Protein AF-A0AAD5UR41-F1 (afdb_monomer)

Radius of gyration: 32.16 Å; Cα contacts (8 Å, |Δi|>4): 129; chains: 1; bounding box: 71×45×82 Å

pLDDT: mean 74.82, std 18.59, range [39.38, 97.88]

Structure (mmCIF, N/CA/C/O backbone):
data_AF-A0AAD5UR41-F1
#
_entry.id   AF-A0AAD5UR41-F1
#
loop_
_atom_site.group_PDB
_atom_site.id
_atom_site.type_symbol
_atom_site.label_atom_id
_atom_site.label_alt_id
_atom_site.label_comp_id
_atom_site.label_asym_id
_atom_site.label_entity_id
_atom_site.label_seq_id
_atom_site.pdbx_PDB_ins_code
_atom_site.Cartn_x
_atom_site.Cartn_y
_atom_site.Cartn_z
_atom_site.occupancy
_atom_site.B_iso_or_equiv
_atom_site.auth_seq_id
_atom_site.auth_comp_id
_atom_site.auth_asym_id
_atom_site.auth_atom_id
_atom_site.pdbx_PDB_model_num
ATOM 1 N N . MET A 1 1 ? -14.372 -25.635 21.623 1.00 39.38 1 MET A N 1
ATOM 2 C CA . MET A 1 1 ? -15.029 -24.679 20.713 1.00 39.38 1 MET A CA 1
ATOM 3 C C . MET A 1 1 ? -13.943 -23.821 20.102 1.00 39.38 1 MET A C 1
ATOM 5 O O . MET A 1 1 ? -13.170 -23.218 20.831 1.00 39.38 1 MET A O 1
ATOM 9 N N . GLU A 1 2 ? -13.842 -23.972 18.788 1.00 39.91 2 GLU A N 1
ATOM 10 C CA . GLU A 1 2 ? -12.903 -23.460 17.782 1.00 39.91 2 GLU A CA 1
ATOM 11 C C . GLU A 1 2 ? -11.993 -22.280 18.162 1.00 39.91 2 GLU A C 1
ATOM 13 O O . GLU A 1 2 ? -12.409 -21.128 18.239 1.00 39.91 2 GLU A O 1
ATOM 18 N N . ALA A 1 3 ? -10.699 -22.586 18.291 1.00 42.59 3 ALA A N 1
ATOM 19 C CA . ALA A 1 3 ? -9.616 -21.631 18.098 1.00 42.59 3 ALA A CA 1
ATOM 20 C C . ALA A 1 3 ? -9.237 -21.642 16.607 1.00 42.59 3 ALA A C 1
ATOM 22 O O . ALA A 1 3 ? -8.328 -22.356 16.195 1.00 42.59 3 ALA A O 1
ATOM 23 N N . SER A 1 4 ? -9.984 -20.897 15.793 1.00 51.47 4 SER A N 1
ATOM 24 C CA . SER A 1 4 ? -9.695 -20.670 14.373 1.00 51.47 4 SER A CA 1
ATOM 25 C C . SER A 1 4 ? -9.919 -19.190 14.066 1.00 51.47 4 SER A C 1
ATOM 27 O O . SER A 1 4 ? -11.013 -18.692 14.327 1.00 51.47 4 SER A O 1
ATOM 29 N N . SER A 1 5 ? -8.870 -18.478 13.630 1.00 49.66 5 SER A N 1
ATOM 30 C CA . SER A 1 5 ? -8.924 -17.245 12.793 1.00 49.66 5 SER A CA 1
ATOM 31 C C . SER A 1 5 ? -7.669 -16.355 12.872 1.00 49.66 5 SER A C 1
ATOM 33 O O . SER A 1 5 ? -7.647 -15.278 12.286 1.00 49.66 5 SER A O 1
ATOM 35 N N . VAL A 1 6 ? -6.597 -16.744 13.577 1.00 48.31 6 VAL A N 1
ATOM 36 C CA . VAL A 1 6 ? -5.375 -15.903 13.634 1.00 48.31 6 VAL A CA 1
ATOM 37 C C . VAL A 1 6 ? -4.447 -16.115 12.423 1.00 48.31 6 VAL A C 1
ATOM 39 O O . VAL A 1 6 ? -3.607 -15.261 12.168 1.00 48.31 6 VAL A O 1
ATOM 42 N N . ASN A 1 7 ? -4.638 -17.177 11.630 1.00 50.00 7 ASN A N 1
ATOM 43 C CA . ASN A 1 7 ? -3.784 -17.478 10.471 1.00 50.00 7 ASN A CA 1
ATOM 44 C C . ASN A 1 7 ? -4.236 -16.830 9.148 1.00 50.00 7 ASN A C 1
ATOM 46 O O . ASN A 1 7 ? -3.450 -16.815 8.208 1.00 50.00 7 ASN A O 1
ATOM 50 N N . ASP A 1 8 ? -5.444 -16.265 9.067 1.00 51.47 8 ASP A N 1
ATOM 51 C CA . ASP A 1 8 ? -6.008 -15.809 7.781 1.00 51.47 8 ASP A CA 1
ATOM 52 C C . ASP A 1 8 ? -5.464 -14.444 7.316 1.00 51.47 8 ASP A C 1
ATOM 54 O O . ASP A 1 8 ? -5.625 -14.062 6.166 1.00 51.47 8 ASP A O 1
ATOM 58 N N . VAL A 1 9 ? -4.803 -13.675 8.190 1.00 49.03 9 VAL A N 1
ATOM 59 C CA . VAL A 1 9 ? -4.249 -12.356 7.809 1.00 49.03 9 VAL A CA 1
ATOM 60 C C . VAL A 1 9 ? -2.848 -12.480 7.201 1.00 49.03 9 VAL A C 1
ATOM 62 O O . VAL A 1 9 ? -2.456 -11.646 6.388 1.00 49.03 9 VAL A O 1
ATOM 65 N N . ASP A 1 10 ? -2.099 -13.525 7.567 1.00 48.44 10 ASP A N 1
ATOM 66 C CA . ASP A 1 10 ? -0.799 -13.814 6.952 1.00 48.44 10 ASP A CA 1
ATOM 67 C C . ASP A 1 10 ? -0.956 -14.499 5.582 1.00 48.44 10 ASP A C 1
ATOM 69 O O . ASP A 1 10 ? -0.055 -14.378 4.752 1.00 48.44 10 ASP A O 1
ATOM 73 N N . SER A 1 11 ? -2.096 -15.157 5.305 1.00 56.84 11 SER A N 1
ATOM 74 C CA . SER A 1 11 ? -2.364 -15.734 3.980 1.00 56.84 11 SER A CA 1
ATOM 75 C C . SER A 1 11 ? -2.610 -14.665 2.922 1.00 56.84 11 SER A C 1
ATOM 77 O O . SER A 1 11 ? -2.021 -14.770 1.861 1.00 56.84 11 SER A O 1
ATOM 79 N N . ASP A 1 12 ? -3.357 -13.593 3.213 1.00 55.69 12 ASP A N 1
ATOM 80 C CA . ASP A 1 12 ? -3.660 -12.554 2.210 1.00 55.69 12 ASP A CA 1
ATOM 81 C C . ASP A 1 12 ? -2.405 -11.794 1.743 1.00 55.69 12 ASP A C 1
ATOM 83 O O . ASP A 1 12 ? -2.224 -11.532 0.555 1.00 55.69 12 ASP A O 1
ATOM 87 N N . VAL A 1 13 ? -1.488 -11.473 2.665 1.00 52.41 13 VAL A N 1
ATOM 88 C CA . VAL A 1 13 ? -0.199 -10.853 2.299 1.00 52.41 13 VAL A CA 1
ATOM 89 C C . VAL A 1 13 ? 0.698 -11.867 1.587 1.00 52.41 13 VAL A C 1
ATOM 91 O O . VAL A 1 13 ? 1.423 -11.508 0.660 1.00 52.41 13 VAL A O 1
ATOM 94 N N . GLY A 1 14 ? 0.641 -13.137 1.999 1.00 61.38 14 GLY A N 1
ATOM 95 C CA . GLY A 1 14 ? 1.313 -14.237 1.315 1.00 61.38 14 GLY A CA 1
ATOM 96 C C . GLY A 1 14 ? 0.824 -14.415 -0.121 1.00 61.38 14 GLY A C 1
ATOM 97 O O . GLY A 1 14 ? 1.650 -14.589 -1.010 1.00 61.38 14 GLY A O 1
ATOM 98 N N . ASP A 1 15 ? -0.479 -14.289 -0.355 1.00 67.38 15 ASP A N 1
ATOM 99 C CA . ASP A 1 15 ? -1.132 -14.461 -1.649 1.00 67.38 15 ASP A CA 1
ATOM 100 C C . ASP A 1 15 ? -0.873 -13.266 -2.574 1.00 67.38 15 ASP A C 1
ATOM 102 O O . ASP A 1 15 ? -0.590 -13.464 -3.754 1.00 67.38 15 ASP A O 1
ATOM 106 N N . GLU A 1 16 ? -0.855 -12.030 -2.059 1.00 58.75 16 GLU A N 1
ATOM 107 C CA . GLU A 1 16 ? -0.446 -10.853 -2.842 1.00 58.75 16 GLU A CA 1
ATOM 108 C C . GLU A 1 16 ? 1.041 -10.904 -3.225 1.00 58.75 16 GLU A C 1
ATOM 110 O O . GLU A 1 16 ? 1.401 -10.617 -4.370 1.00 58.75 16 GLU A O 1
ATOM 115 N N . VAL A 1 17 ? 1.920 -11.313 -2.301 1.00 52.28 17 VAL A N 1
ATOM 116 C CA . VAL A 1 17 ? 3.358 -11.473 -2.580 1.00 52.28 17 VAL A CA 1
ATOM 117 C C . VAL A 1 17 ? 3.608 -12.655 -3.518 1.00 52.28 17 VAL A C 1
ATOM 119 O O . VAL A 1 17 ? 4.424 -12.541 -4.430 1.00 52.28 17 VAL A O 1
ATOM 122 N N . ALA A 1 18 ? 2.902 -13.772 -3.348 1.00 57.06 18 ALA A N 1
ATOM 123 C CA . ALA A 1 18 ? 2.995 -14.929 -4.233 1.00 57.06 18 ALA A CA 1
ATOM 124 C C . ALA A 1 18 ? 2.450 -14.614 -5.630 1.00 57.06 18 ALA A C 1
ATOM 126 O O . ALA A 1 18 ? 3.071 -15.003 -6.614 1.00 57.06 18 ALA A O 1
ATOM 127 N N . SER A 1 19 ? 1.354 -13.858 -5.729 1.00 64.31 19 SER A N 1
ATOM 128 C CA . SER A 1 19 ? 0.816 -13.350 -6.993 1.00 64.31 19 SER A CA 1
ATOM 129 C C . SER A 1 19 ? 1.816 -12.423 -7.687 1.00 64.31 19 SER A C 1
ATOM 131 O O . SER A 1 19 ? 2.104 -12.601 -8.867 1.00 64.31 19 SER A O 1
ATOM 133 N N . PHE A 1 20 ? 2.453 -11.511 -6.945 1.00 55.38 20 PHE A N 1
ATOM 134 C CA . PHE A 1 20 ? 3.517 -10.657 -7.476 1.00 55.38 20 PHE A CA 1
ATOM 135 C C . PHE A 1 20 ? 4.729 -11.461 -7.971 1.00 55.38 20 PHE A C 1
ATOM 137 O O . PHE A 1 20 ? 5.234 -11.204 -9.063 1.00 55.38 20 PHE A O 1
ATOM 144 N N . LEU A 1 21 ? 5.192 -12.447 -7.197 1.00 50.56 21 LEU A N 1
ATOM 145 C CA . LEU A 1 21 ? 6.296 -13.323 -7.597 1.00 50.56 21 LEU A CA 1
ATOM 146 C C . LEU A 1 21 ? 5.918 -14.201 -8.795 1.00 50.56 21 LEU A C 1
ATOM 148 O O . LEU A 1 21 ? 6.761 -14.444 -9.651 1.00 50.56 21 LEU A O 1
ATOM 152 N N . TYR A 1 22 ? 4.660 -14.622 -8.896 1.00 62.09 22 TYR A N 1
ATOM 153 C CA . TYR A 1 22 ? 4.140 -15.377 -10.031 1.00 62.09 22 TYR A CA 1
ATOM 154 C C . TYR A 1 22 ? 4.011 -14.513 -11.293 1.00 62.09 22 TYR A C 1
ATOM 156 O O . TYR A 1 22 ? 4.410 -14.952 -12.367 1.00 62.09 22 TYR A O 1
ATOM 164 N N . GLU A 1 23 ? 3.528 -13.270 -11.187 1.00 55.94 23 GLU A N 1
ATOM 165 C CA . GLU A 1 23 ? 3.539 -12.291 -12.284 1.00 55.94 23 GLU A CA 1
ATOM 166 C C . GLU A 1 23 ? 4.972 -11.987 -12.731 1.00 55.94 23 GLU A C 1
ATOM 168 O O . GLU A 1 23 ? 5.247 -11.937 -13.929 1.00 55.94 23 GLU A O 1
ATOM 173 N N . TYR A 1 24 ? 5.899 -11.837 -11.781 1.00 50.62 24 TYR A N 1
ATOM 174 C CA . TYR A 1 24 ? 7.322 -11.645 -12.050 1.00 50.62 24 TYR A CA 1
ATOM 175 C C . TYR A 1 24 ? 7.935 -12.864 -12.751 1.00 50.62 24 TYR A C 1
ATOM 177 O O . TYR A 1 24 ? 8.582 -12.709 -13.782 1.00 50.62 24 TYR A O 1
ATOM 185 N N . GLU A 1 25 ? 7.683 -14.083 -12.267 1.00 47.72 25 GLU A N 1
ATOM 186 C CA . GLU A 1 25 ? 8.110 -15.318 -12.932 1.00 47.72 25 GLU A CA 1
ATOM 187 C C . GLU A 1 25 ? 7.471 -15.485 -14.312 1.00 47.72 25 GLU A C 1
ATOM 189 O O . GLU A 1 25 ? 8.148 -15.921 -15.235 1.00 47.72 25 GLU A O 1
ATOM 194 N N . SER A 1 26 ? 6.196 -15.137 -14.484 1.00 54.81 26 SER A N 1
ATOM 195 C CA . SER A 1 26 ? 5.487 -15.183 -15.767 1.00 54.81 26 SER A CA 1
ATOM 196 C C . SER A 1 26 ? 6.095 -14.202 -16.769 1.00 54.81 26 SER A C 1
ATOM 198 O O . SER A 1 26 ? 6.395 -14.572 -17.900 1.00 54.81 26 SER A O 1
ATOM 200 N N . LEU A 1 27 ? 6.404 -12.978 -16.335 1.00 52.31 27 LEU A N 1
ATOM 201 C CA . LEU A 1 27 ? 7.078 -11.979 -17.160 1.00 52.31 27 LEU A CA 1
ATOM 202 C C . LEU A 1 27 ? 8.513 -12.403 -17.505 1.00 52.31 27 LEU A C 1
ATOM 204 O O . LEU A 1 27 ? 8.946 -12.247 -18.644 1.00 52.31 27 LEU A O 1
ATOM 208 N N . MET A 1 28 ? 9.233 -12.997 -16.548 1.00 48.03 28 MET A N 1
ATOM 209 C CA . MET A 1 28 ? 10.559 -13.581 -16.764 1.00 48.03 28 MET A CA 1
ATOM 210 C C . MET A 1 28 ? 10.499 -14.823 -17.661 1.00 48.03 28 MET A C 1
ATOM 212 O O . MET A 1 28 ? 11.456 -15.092 -18.379 1.00 48.03 28 MET A O 1
ATOM 216 N N . ARG A 1 29 ? 9.378 -15.555 -17.687 1.00 48.56 29 ARG A N 1
ATOM 217 C CA . ARG A 1 29 ? 9.107 -16.640 -18.643 1.00 48.56 29 ARG A CA 1
ATOM 218 C C . ARG A 1 29 ? 8.776 -16.102 -20.030 1.00 48.56 29 ARG A C 1
ATOM 220 O O . ARG A 1 29 ? 9.257 -16.688 -20.987 1.00 48.56 29 ARG A O 1
ATOM 227 N N . SER A 1 30 ? 8.061 -14.987 -20.160 1.00 51.56 30 SER A N 1
ATOM 228 C CA . SER A 1 30 ? 7.834 -14.304 -21.445 1.00 51.56 30 SER A CA 1
ATOM 229 C C . SER A 1 30 ? 9.122 -13.675 -21.995 1.00 51.56 30 SER A C 1
ATOM 231 O O . SER A 1 30 ? 9.416 -13.774 -23.182 1.00 51.56 30 SER A O 1
ATOM 233 N N . ALA A 1 31 ? 9.969 -13.119 -21.127 1.00 48.31 31 ALA A N 1
ATOM 234 C CA . ALA A 1 31 ? 11.329 -12.707 -21.482 1.00 48.31 31 ALA A CA 1
ATOM 235 C C . ALA A 1 31 ? 12.235 -13.922 -21.776 1.00 48.31 31 ALA A C 1
ATOM 237 O O . ALA A 1 31 ? 13.071 -13.887 -22.677 1.00 48.31 31 ALA A O 1
ATOM 238 N N . GLY A 1 32 ? 12.028 -15.031 -21.063 1.00 46.22 32 GLY A N 1
ATOM 239 C CA . GLY A 1 32 ? 12.620 -16.342 -21.329 1.00 46.22 32 GLY A CA 1
ATOM 240 C C . GLY A 1 32 ? 12.140 -16.969 -22.644 1.00 46.22 32 GLY A C 1
ATOM 241 O O . GLY A 1 32 ? 12.863 -17.757 -23.247 1.00 46.22 32 GLY A O 1
ATOM 242 N N . TRP A 1 33 ? 10.955 -16.589 -23.120 1.00 48.53 33 TRP A N 1
ATOM 243 C CA . TRP A 1 33 ? 10.395 -16.987 -24.406 1.00 48.53 33 TRP A CA 1
ATOM 244 C C . TRP A 1 33 ? 11.056 -16.203 -25.543 1.00 48.53 33 TRP A C 1
ATOM 246 O O . TRP A 1 33 ? 11.558 -16.831 -26.469 1.00 48.53 33 TRP A O 1
ATOM 256 N N . LEU A 1 34 ? 11.252 -14.886 -25.388 1.00 47.62 34 LEU A N 1
ATOM 257 C CA . LEU A 1 34 ? 12.135 -14.094 -26.264 1.00 47.62 34 LEU A CA 1
ATOM 258 C C . LEU A 1 34 ? 13.579 -14.645 -26.275 1.00 47.62 34 LEU A C 1
ATOM 260 O O . LEU A 1 34 ? 14.247 -14.669 -27.308 1.00 47.62 34 LEU A O 1
ATOM 264 N N . PHE A 1 35 ? 14.060 -15.158 -25.136 1.00 43.38 35 PHE A N 1
ATOM 265 C CA . PHE A 1 35 ? 15.353 -15.843 -25.014 1.00 43.38 35 PHE A CA 1
ATOM 266 C C . PHE A 1 35 ? 15.384 -17.213 -25.729 1.00 43.38 35 PHE A C 1
ATOM 268 O O . PHE A 1 35 ? 16.411 -17.576 -26.310 1.00 43.38 35 PHE A O 1
ATOM 275 N N . TRP A 1 36 ? 14.281 -17.973 -25.717 1.00 49.06 36 TRP A N 1
ATOM 276 C CA . TRP A 1 36 ? 14.133 -19.249 -26.431 1.00 49.06 36 TRP A CA 1
ATOM 277 C C . TRP A 1 36 ? 14.022 -19.041 -27.945 1.00 49.06 36 TRP A C 1
ATOM 279 O O . TRP A 1 36 ? 14.750 -19.689 -28.690 1.00 49.06 36 TRP A O 1
ATOM 289 N N . GLU A 1 37 ? 13.216 -18.081 -28.390 1.00 48.72 37 GLU A N 1
ATOM 290 C CA . GLU A 1 37 ? 13.031 -17.693 -29.792 1.00 48.72 37 GLU A CA 1
ATOM 291 C C . GLU A 1 37 ? 14.337 -17.163 -30.414 1.00 48.72 37 GLU A C 1
ATOM 293 O O . GLU A 1 37 ? 14.695 -17.490 -31.548 1.00 48.72 37 GLU A O 1
ATOM 298 N N . TYR A 1 38 ? 15.146 -16.443 -29.632 1.00 47.53 38 TYR A N 1
ATOM 299 C CA . TYR A 1 38 ? 16.483 -16.012 -30.037 1.00 47.53 38 TYR A CA 1
ATOM 300 C C . TYR A 1 38 ? 17.501 -17.168 -30.100 1.00 47.53 38 TYR A C 1
ATOM 302 O O . TYR A 1 38 ? 18.310 -17.230 -31.029 1.00 47.53 38 TYR A O 1
ATOM 310 N N . LYS A 1 39 ? 17.457 -18.130 -29.161 1.00 43.44 39 LYS A N 1
ATOM 311 C CA . LYS A 1 39 ? 18.281 -19.356 -29.230 1.00 43.44 39 LYS A CA 1
ATOM 312 C C . LYS A 1 39 ? 17.886 -20.256 -30.401 1.00 43.44 39 LYS A C 1
ATOM 314 O O . LYS A 1 39 ? 18.768 -20.852 -31.014 1.00 43.44 39 LYS A O 1
ATOM 319 N N . TYR A 1 40 ? 16.595 -20.341 -30.703 1.00 46.97 40 TYR A N 1
ATOM 320 C CA . TYR A 1 40 ? 16.047 -21.081 -31.836 1.00 46.97 40 TYR A CA 1
ATOM 321 C C . TYR A 1 40 ? 16.522 -20.461 -33.160 1.00 46.97 40 TYR A C 1
ATOM 323 O O . TYR A 1 40 ? 17.059 -21.158 -34.018 1.00 46.97 40 TYR A O 1
ATOM 331 N N . ASN A 1 41 ? 16.505 -19.127 -33.260 1.00 49.81 41 ASN A N 1
ATOM 332 C CA . ASN A 1 41 ? 17.037 -18.399 -34.415 1.00 49.81 41 ASN A CA 1
ATOM 333 C C . ASN A 1 41 ? 18.575 -18.438 -34.542 1.00 49.81 41 ASN A C 1
ATOM 335 O O . ASN A 1 41 ? 19.101 -18.375 -35.652 1.00 49.81 41 ASN A O 1
ATOM 339 N N . LEU A 1 42 ? 19.319 -18.591 -33.440 1.00 44.53 42 LEU A N 1
ATOM 340 C CA . LEU A 1 42 ? 20.767 -18.860 -33.466 1.00 44.53 42 LEU A CA 1
ATOM 341 C C . LEU A 1 42 ? 21.104 -20.325 -33.804 1.00 44.53 42 LEU A C 1
ATOM 343 O O . LEU A 1 42 ? 22.174 -20.589 -34.351 1.00 44.53 42 LEU A O 1
ATOM 347 N N . GLY A 1 43 ? 20.207 -21.266 -33.491 1.00 43.12 43 GLY A N 1
ATOM 348 C CA . GLY A 1 43 ? 20.338 -22.696 -33.793 1.00 43.12 43 GLY A CA 1
ATOM 349 C C . GLY A 1 43 ? 20.088 -23.061 -35.260 1.00 43.12 43 GLY A C 1
ATOM 350 O O . GLY A 1 43 ? 20.537 -24.114 -35.703 1.00 43.12 43 GLY A O 1
ATOM 351 N N . ASN A 1 44 ? 19.458 -22.172 -36.035 1.00 45.12 44 ASN A N 1
ATOM 352 C CA . ASN A 1 44 ? 19.158 -22.383 -37.457 1.00 45.12 44 ASN A CA 1
ATOM 353 C C . ASN A 1 44 ? 20.295 -21.992 -38.417 1.00 45.12 44 ASN A C 1
ATOM 355 O O . ASN A 1 44 ? 20.144 -22.067 -39.636 1.00 45.12 44 ASN A O 1
ATOM 359 N N . LEU A 1 45 ? 21.488 -21.673 -37.908 1.00 46.78 45 LEU A N 1
ATOM 360 C CA . LEU A 1 45 ? 22.698 -21.648 -38.731 1.00 46.78 45 LEU A CA 1
ATOM 361 C C . LEU A 1 45 ? 23.250 -23.078 -38.881 1.00 46.78 45 LEU A C 1
ATOM 363 O O . LEU A 1 45 ? 24.217 -23.461 -38.227 1.00 46.78 45 LEU A O 1
ATOM 367 N N . LYS A 1 46 ? 22.633 -23.804 -39.828 1.00 49.81 46 LYS A N 1
ATOM 368 C CA . LYS A 1 46 ? 22.974 -25.123 -40.409 1.00 49.81 46 LYS A CA 1
ATOM 369 C C . LYS A 1 46 ? 22.443 -26.370 -39.692 1.00 49.81 46 LYS A C 1
ATOM 371 O O . LYS A 1 46 ? 23.207 -27.071 -39.042 1.00 49.81 46 LYS A O 1
ATOM 376 N N . THR A 1 47 ? 21.200 -26.753 -39.989 1.00 44.00 47 THR A N 1
ATOM 377 C CA . THR A 1 47 ? 20.877 -28.145 -40.371 1.00 44.00 47 THR A CA 1
ATOM 378 C C . THR A 1 47 ? 19.673 -28.147 -41.321 1.00 44.00 47 THR A C 1
ATOM 380 O O . THR A 1 47 ? 18.622 -27.610 -40.993 1.00 44.00 47 THR A O 1
ATOM 383 N N . ASP A 1 48 ? 19.835 -28.732 -42.509 1.00 43.91 48 ASP A N 1
ATOM 384 C CA . ASP A 1 48 ? 18.896 -28.698 -43.645 1.00 43.91 48 ASP A CA 1
ATOM 385 C C . ASP A 1 48 ? 17.605 -29.536 -43.447 1.00 43.91 48 ASP A C 1
ATOM 387 O O . ASP A 1 48 ? 17.189 -30.250 -44.357 1.00 43.91 48 ASP A O 1
ATOM 391 N N . SER A 1 49 ? 16.957 -29.527 -42.272 1.00 50.66 49 SER A N 1
ATOM 392 C CA . SER A 1 49 ? 15.799 -30.423 -42.040 1.00 50.66 49 SER A CA 1
ATOM 393 C C . SER A 1 49 ? 14.663 -29.929 -41.133 1.00 50.66 49 SER A C 1
ATOM 395 O O . SER A 1 49 ? 13.867 -30.748 -40.687 1.00 50.66 49 SER A O 1
ATOM 397 N N . VAL A 1 50 ? 14.508 -28.624 -40.884 1.00 45.09 50 VAL A N 1
ATOM 398 C CA . VAL A 1 50 ? 13.413 -28.104 -40.027 1.00 45.09 50 VAL A CA 1
ATOM 399 C C . VAL A 1 50 ? 12.492 -27.144 -40.792 1.00 45.09 50 VAL A C 1
ATOM 401 O O . VAL A 1 50 ? 12.260 -26.023 -40.368 1.00 45.09 50 VAL A O 1
ATOM 404 N N . ASN A 1 51 ? 11.949 -27.591 -41.928 1.00 44.84 51 ASN A N 1
ATOM 405 C CA . ASN A 1 51 ? 10.973 -26.823 -42.723 1.00 44.84 51 ASN A CA 1
ATOM 406 C C . ASN A 1 51 ? 9.500 -27.156 -42.391 1.00 44.84 51 ASN A C 1
ATOM 408 O O . ASN A 1 51 ? 8.608 -26.804 -43.154 1.00 44.84 51 ASN A O 1
ATOM 412 N N . GLU A 1 52 ? 9.213 -27.843 -41.279 1.00 48.78 52 GLU A N 1
ATOM 413 C CA . GLU A 1 52 ? 7.838 -28.266 -40.936 1.00 48.78 52 GLU A CA 1
ATOM 414 C C . GLU A 1 52 ? 7.278 -27.658 -39.634 1.00 48.78 52 GLU A C 1
ATOM 416 O O . GLU A 1 52 ? 6.199 -28.044 -39.199 1.00 48.78 52 GLU A O 1
ATOM 421 N N . ILE A 1 53 ? 7.945 -26.667 -39.022 1.00 48.75 53 ILE A N 1
ATOM 422 C CA . ILE A 1 53 ? 7.451 -25.978 -37.803 1.00 48.75 53 ILE A CA 1
ATOM 423 C C . ILE A 1 53 ? 7.410 -24.449 -38.008 1.00 48.75 53 ILE A C 1
ATOM 425 O O . ILE A 1 53 ? 7.718 -23.682 -37.105 1.00 48.75 53 ILE A O 1
ATOM 429 N N . GLU A 1 54 ? 7.079 -23.984 -39.215 1.00 43.84 54 GLU A N 1
ATOM 430 C CA . GLU A 1 54 ? 7.098 -22.545 -39.551 1.00 43.84 54 GLU A CA 1
ATOM 431 C C . GLU A 1 54 ? 5.721 -21.861 -39.623 1.00 43.84 54 GLU A C 1
ATOM 433 O O . GLU A 1 54 ? 5.683 -20.657 -39.832 1.00 43.84 54 GLU A O 1
ATOM 438 N N . ASN A 1 55 ? 4.588 -22.548 -39.414 1.00 43.16 55 ASN A N 1
ATOM 439 C CA . ASN A 1 55 ? 3.276 -21.963 -39.768 1.00 43.16 55 ASN A CA 1
ATOM 440 C C . ASN A 1 55 ? 2.177 -21.915 -38.686 1.00 43.16 55 ASN A C 1
ATOM 442 O O . ASN A 1 55 ? 1.052 -21.579 -39.035 1.00 43.16 55 ASN A O 1
ATOM 446 N N . ASP A 1 56 ? 2.452 -22.175 -37.401 1.00 44.09 56 ASP A N 1
ATOM 447 C CA . ASP A 1 56 ? 1.373 -22.298 -36.389 1.00 44.09 56 ASP A CA 1
ATOM 448 C C . ASP A 1 56 ? 1.472 -21.380 -35.153 1.00 44.09 56 ASP A C 1
ATOM 450 O O . ASP A 1 56 ? 0.785 -21.613 -34.158 1.00 44.09 56 ASP A O 1
ATOM 454 N N . PHE A 1 57 ? 2.252 -20.292 -35.194 1.00 44.81 57 PHE A N 1
ATOM 455 C CA . PHE A 1 57 ? 2.165 -19.253 -34.154 1.00 44.81 57 PHE A CA 1
ATOM 456 C C . PHE A 1 57 ? 1.573 -17.944 -34.709 1.00 44.81 57 PHE A C 1
ATOM 458 O O . PHE A 1 57 ? 2.220 -17.273 -35.507 1.00 44.81 57 PHE A O 1
ATOM 465 N N . PRO A 1 58 ? 0.348 -17.556 -34.298 1.00 45.31 58 PRO A N 1
ATOM 466 C CA . PRO A 1 58 ? -0.425 -16.473 -34.916 1.00 45.31 58 PRO A CA 1
ATOM 467 C C . PRO A 1 58 ? -0.054 -15.071 -34.401 1.00 45.31 58 PRO A C 1
ATOM 469 O O . PRO A 1 58 ? -0.916 -14.198 -34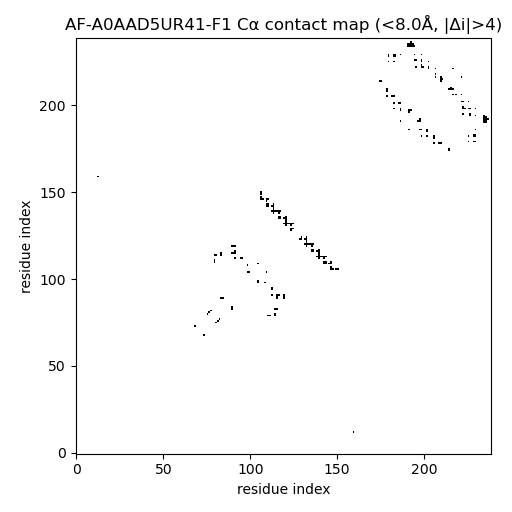.338 1.00 45.31 58 PRO A O 1
ATOM 472 N N . PHE A 1 59 ? 1.182 -14.846 -33.954 1.00 48.19 59 PHE A N 1
ATOM 473 C CA . PHE A 1 59 ? 1.531 -13.638 -33.208 1.00 48.19 59 PHE A CA 1
ATOM 474 C C . PHE A 1 59 ? 2.761 -12.948 -33.793 1.00 48.19 59 PHE A C 1
ATOM 476 O O . PHE A 1 59 ? 3.890 -13.283 -33.445 1.00 48.19 59 PHE A O 1
ATOM 483 N N . ASP A 1 60 ? 2.521 -11.965 -34.660 1.00 53.09 60 ASP A N 1
ATOM 484 C CA . ASP A 1 60 ? 3.494 -10.918 -34.955 1.00 53.09 60 ASP A CA 1
ATOM 485 C C . ASP A 1 60 ? 3.213 -9.733 -34.008 1.00 53.09 60 ASP A C 1
ATOM 487 O O . ASP A 1 60 ? 2.204 -9.043 -34.181 1.00 53.09 60 ASP A O 1
ATOM 491 N N . PRO A 1 61 ? 4.048 -9.490 -32.977 1.00 47.78 61 PRO A N 1
ATOM 492 C CA . PRO A 1 61 ? 3.860 -8.377 -32.042 1.00 47.78 61 PRO A CA 1
ATOM 493 C C . PRO A 1 61 ? 3.984 -6.991 -32.693 1.00 47.78 61 PRO A C 1
ATOM 495 O O . PRO A 1 61 ? 3.790 -5.989 -32.005 1.00 47.78 61 PRO A O 1
ATOM 498 N N . TRP A 1 62 ? 4.320 -6.925 -33.984 1.00 49.81 62 TRP A N 1
ATOM 499 C CA . TRP A 1 62 ? 4.495 -5.694 -34.748 1.00 49.81 62 TRP A CA 1
ATOM 500 C C . TRP A 1 62 ? 3.517 -5.568 -35.922 1.00 49.81 62 TRP A C 1
ATOM 502 O O . TRP A 1 62 ? 3.717 -4.697 -36.766 1.00 49.81 62 TRP A O 1
ATOM 512 N N . ASP A 1 63 ? 2.467 -6.398 -35.988 1.00 58.03 63 ASP A N 1
ATOM 513 C CA . ASP A 1 63 ? 1.416 -6.257 -37.000 1.00 58.03 63 ASP A CA 1
ATOM 514 C C . ASP A 1 63 ? 0.679 -4.913 -36.829 1.00 58.03 63 ASP A C 1
ATOM 516 O O . ASP A 1 63 ? -0.198 -4.748 -35.977 1.00 58.03 63 ASP A O 1
ATOM 520 N N . GLU A 1 64 ? 1.050 -3.934 -37.658 1.00 50.31 64 GLU A N 1
ATOM 521 C CA . GLU A 1 64 ? 0.488 -2.577 -37.691 1.00 50.31 64 GLU A CA 1
ATOM 522 C C . GLU A 1 64 ? -1.023 -2.557 -38.005 1.00 50.31 64 GLU A C 1
ATOM 524 O O . GLU A 1 64 ? -1.688 -1.542 -37.792 1.00 50.31 64 GLU A O 1
ATOM 529 N N . GLY A 1 65 ? -1.592 -3.668 -38.496 1.00 53.94 65 GLY A N 1
ATOM 530 C CA . GLY A 1 65 ? -3.027 -3.814 -38.757 1.00 53.94 65 GLY A CA 1
ATOM 531 C C . GLY A 1 65 ? -3.864 -4.139 -37.516 1.00 53.94 65 GLY A C 1
ATOM 532 O O . GLY A 1 65 ? -5.098 -4.153 -37.577 1.00 53.94 65 GLY A O 1
ATOM 533 N N . ALA A 1 66 ? -3.217 -4.405 -36.387 1.00 50.19 66 ALA A N 1
ATOM 534 C CA . ALA A 1 66 ? -3.850 -4.977 -35.221 1.00 50.19 66 ALA A CA 1
ATOM 535 C C . ALA A 1 66 ? -4.174 -3.873 -34.185 1.00 50.19 66 ALA A C 1
ATOM 537 O O . ALA A 1 66 ? -3.313 -3.366 -33.469 1.00 50.19 66 ALA A O 1
ATOM 538 N N . SER A 1 67 ? -5.451 -3.463 -34.142 1.00 48.31 67 SER A N 1
ATOM 539 C CA . SER A 1 67 ? -6.034 -2.394 -33.301 1.00 48.31 67 SER A CA 1
ATOM 540 C C . SER A 1 67 ? -6.060 -2.749 -31.800 1.00 48.31 67 SER A C 1
ATOM 542 O O . SER A 1 67 ? -7.121 -2.794 -31.173 1.00 48.31 67 SER A O 1
ATOM 544 N N . TRP A 1 68 ? -4.902 -3.026 -31.211 1.00 49.59 68 TRP A N 1
ATOM 545 C CA . TRP A 1 68 ? -4.766 -3.334 -29.783 1.00 49.59 68 TRP A CA 1
ATOM 546 C C . TRP A 1 68 ? -4.196 -2.175 -28.967 1.00 49.59 68 TRP A C 1
ATOM 548 O O . TRP A 1 68 ? -4.096 -2.301 -27.750 1.00 49.59 68 TRP A O 1
ATOM 558 N N . TYR A 1 69 ? -3.849 -1.060 -29.615 1.00 53.22 69 TYR A N 1
ATOM 559 C CA . TYR A 1 69 ? -3.424 0.155 -28.929 1.00 53.22 69 TYR A CA 1
ATOM 560 C C . TYR A 1 69 ? -4.560 0.664 -28.045 1.00 53.22 69 TYR A C 1
ATOM 562 O O . TYR A 1 69 ? -5.641 1.030 -28.513 1.00 53.22 69 TYR A O 1
ATOM 570 N N . SER A 1 70 ? -4.325 0.630 -26.739 1.00 60.41 70 SER A N 1
ATOM 571 C CA . SER A 1 70 ? -5.200 1.269 -25.776 1.00 60.41 70 SER A CA 1
ATOM 572 C C . SER A 1 70 ? -4.891 2.771 -25.735 1.00 60.41 70 SER A C 1
ATOM 574 O O . SER A 1 70 ? -3.754 3.169 -25.975 1.00 60.41 70 SER A O 1
ATOM 576 N N . PRO A 1 71 ? -5.849 3.631 -25.348 1.00 64.38 71 PRO A N 1
ATOM 577 C CA . PRO A 1 71 ? -5.579 5.056 -25.135 1.00 64.38 71 PRO A CA 1
ATOM 578 C C . PRO A 1 71 ? -4.428 5.332 -24.149 1.00 64.38 71 PRO A C 1
ATOM 580 O O . PRO A 1 71 ? -3.792 6.379 -24.214 1.00 64.38 71 PRO A O 1
ATOM 583 N N . ALA A 1 72 ? -4.147 4.391 -23.239 1.00 59.66 72 ALA A N 1
ATOM 584 C CA . ALA A 1 72 ? -3.016 4.477 -22.320 1.00 59.66 72 ALA A CA 1
ATOM 585 C C . ALA A 1 72 ? -1.663 4.261 -23.025 1.00 59.66 72 ALA A C 1
ATOM 587 O O . ALA A 1 72 ? -0.654 4.807 -22.582 1.00 59.66 72 ALA A O 1
ATOM 588 N N . ASP A 1 73 ? -1.634 3.500 -24.123 1.00 59.31 73 ASP A N 1
ATOM 589 C CA . ASP A 1 73 ? -0.433 3.303 -24.939 1.00 59.31 73 ASP A CA 1
ATOM 590 C C . ASP A 1 73 ? -0.105 4.564 -25.748 1.00 59.31 73 ASP A C 1
ATOM 592 O O . ASP A 1 73 ? 1.069 4.923 -25.856 1.00 59.31 73 ASP A O 1
ATOM 596 N N . ASP A 1 74 ? -1.127 5.275 -26.240 1.00 67.12 74 ASP A N 1
ATOM 597 C CA . ASP A 1 74 ? -0.967 6.578 -26.899 1.00 67.12 74 ASP A CA 1
ATOM 598 C C . ASP A 1 74 ? -0.435 7.628 -25.912 1.00 67.12 74 ASP A C 1
ATOM 600 O O . ASP A 1 74 ? 0.574 8.276 -26.184 1.00 67.12 74 ASP A O 1
ATOM 604 N N . GLU A 1 75 ? -1.031 7.733 -24.717 1.00 67.38 75 GLU A N 1
ATOM 605 C CA . GLU A 1 75 ? -0.560 8.649 -23.668 1.00 67.38 75 GLU A CA 1
ATOM 606 C C . GLU A 1 75 ? 0.883 8.334 -23.245 1.00 67.38 75 GLU A C 1
ATOM 608 O O . GLU A 1 75 ? 1.712 9.239 -23.102 1.00 67.38 75 GLU A O 1
ATOM 613 N N . PHE A 1 76 ? 1.219 7.051 -23.074 1.00 63.03 76 PHE A N 1
ATOM 614 C CA . PHE A 1 76 ? 2.577 6.627 -22.741 1.00 63.03 76 PHE A CA 1
ATOM 615 C C . PHE A 1 76 ? 3.572 6.996 -23.844 1.00 63.03 76 PHE A C 1
ATOM 617 O O . PHE A 1 76 ? 4.654 7.526 -23.568 1.00 63.03 76 PHE A O 1
ATOM 624 N N . ARG A 1 77 ? 3.203 6.741 -25.100 1.00 67.31 77 ARG A N 1
ATOM 625 C CA . ARG A 1 77 ? 4.032 7.052 -26.258 1.00 67.31 77 ARG A CA 1
ATOM 626 C C . ARG A 1 77 ? 4.272 8.555 -26.381 1.00 67.31 77 ARG A C 1
ATOM 628 O O . ARG A 1 77 ? 5.429 8.962 -26.449 1.00 67.31 77 ARG A O 1
ATOM 635 N N . GLU A 1 78 ? 3.222 9.365 -26.321 1.00 73.75 78 GLU A N 1
ATOM 636 C CA . GLU A 1 78 ? 3.310 10.826 -26.420 1.00 73.75 78 GLU A CA 1
ATOM 637 C C . GLU A 1 78 ? 4.087 11.448 -25.248 1.00 73.75 78 GLU A C 1
ATOM 639 O O . GLU A 1 78 ? 4.827 12.417 -25.426 1.00 73.75 78 GLU A O 1
ATOM 644 N N . THR A 1 79 ? 3.953 10.886 -24.043 1.00 68.06 79 THR A N 1
ATOM 645 C CA . THR A 1 79 ? 4.575 11.441 -22.829 1.00 68.06 79 THR A CA 1
ATOM 646 C C . THR A 1 79 ? 6.041 11.040 -22.681 1.00 68.06 79 THR A C 1
ATOM 648 O O . THR A 1 79 ? 6.859 11.837 -22.211 1.00 68.06 79 THR A O 1
ATOM 651 N N . PHE A 1 80 ? 6.391 9.805 -23.050 1.00 64.25 80 PHE A N 1
ATOM 652 C CA . PHE A 1 80 ? 7.714 9.241 -22.779 1.00 64.25 80 PHE A CA 1
ATOM 653 C C . PHE A 1 80 ? 8.507 8.939 -24.047 1.00 64.25 80 PHE A C 1
ATOM 655 O O . PHE A 1 80 ? 9.670 9.325 -24.128 1.00 64.25 80 PHE A O 1
ATOM 662 N N . VAL A 1 81 ? 7.914 8.269 -25.035 1.00 64.50 81 VAL A N 1
ATOM 663 C CA . VAL A 1 81 ? 8.653 7.711 -26.181 1.00 64.50 81 VAL A CA 1
ATOM 664 C C . VAL A 1 81 ? 8.938 8.766 -27.246 1.00 64.50 81 VAL A C 1
ATOM 666 O O . VAL A 1 81 ? 10.088 8.924 -27.655 1.00 64.50 81 VAL A O 1
ATOM 669 N N . ASP A 1 82 ? 7.925 9.514 -27.670 1.00 74.19 82 ASP A N 1
ATOM 670 C CA . ASP A 1 82 ? 8.049 10.498 -28.746 1.00 74.19 82 ASP A CA 1
ATOM 671 C C . ASP A 1 82 ? 8.987 11.666 -28.372 1.00 74.19 82 ASP A C 1
ATOM 673 O O . ASP A 1 82 ? 9.844 12.017 -29.189 1.00 74.19 82 ASP A O 1
ATOM 677 N N . PRO A 1 83 ? 8.950 12.233 -27.144 1.00 74.56 83 PRO A N 1
ATOM 678 C CA . PRO A 1 83 ? 9.905 13.264 -26.735 1.00 74.56 83 PRO A CA 1
ATOM 679 C C . PRO A 1 83 ? 11.346 12.753 -26.706 1.00 74.56 83 PRO A C 1
ATOM 681 O O . PRO A 1 83 ? 12.270 13.485 -27.056 1.00 74.56 83 PRO A O 1
ATOM 684 N N . LEU A 1 84 ? 11.538 11.492 -26.310 1.00 66.62 84 LEU A N 1
ATOM 685 C CA . LEU A 1 84 ? 12.839 10.829 -26.297 1.00 66.62 84 LEU A CA 1
ATOM 686 C C . LEU A 1 84 ? 13.368 10.590 -27.720 1.00 66.62 84 LEU A C 1
ATOM 688 O O . LEU A 1 84 ? 14.549 10.801 -27.986 1.00 66.62 84 LEU A O 1
ATOM 692 N N . TRP A 1 85 ? 12.502 10.211 -28.659 1.00 66.62 85 TRP A N 1
ATOM 693 C CA . TRP A 1 85 ? 12.860 10.099 -30.076 1.00 66.62 85 TRP A CA 1
ATOM 694 C C . TRP A 1 85 ? 13.181 11.454 -30.717 1.00 66.62 85 TRP A C 1
ATOM 696 O O . TRP A 1 85 ? 14.071 11.545 -31.565 1.00 66.62 85 TRP A O 1
ATOM 706 N N . ALA A 1 86 ? 12.485 12.515 -30.308 1.00 76.94 86 ALA A N 1
ATOM 707 C CA . ALA A 1 86 ? 12.646 13.850 -30.872 1.00 76.94 86 ALA A CA 1
ATOM 708 C C . ALA A 1 86 ? 13.975 14.529 -30.495 1.00 76.94 86 ALA A C 1
ATOM 710 O O . ALA A 1 86 ? 14.462 15.371 -31.249 1.00 76.94 86 ALA A O 1
ATOM 711 N N . THR A 1 87 ? 14.578 14.193 -29.350 1.00 71.44 87 THR A N 1
ATOM 712 C CA . THR A 1 87 ? 15.762 14.905 -28.841 1.00 71.44 87 THR A CA 1
ATOM 713 C C . THR A 1 87 ? 17.077 14.529 -29.523 1.00 71.44 87 THR A C 1
ATOM 715 O O . THR A 1 87 ? 18.036 15.281 -29.369 1.00 71.44 87 THR A O 1
ATOM 718 N N . GLN A 1 88 ? 17.148 13.429 -30.287 1.00 58.88 88 GLN A N 1
ATOM 719 C CA . GLN A 1 88 ? 18.348 12.888 -30.972 1.00 58.88 88 GLN A CA 1
ATOM 720 C C . GLN A 1 88 ? 19.615 12.659 -30.102 1.00 58.88 88 GLN A C 1
ATOM 722 O O . GLN 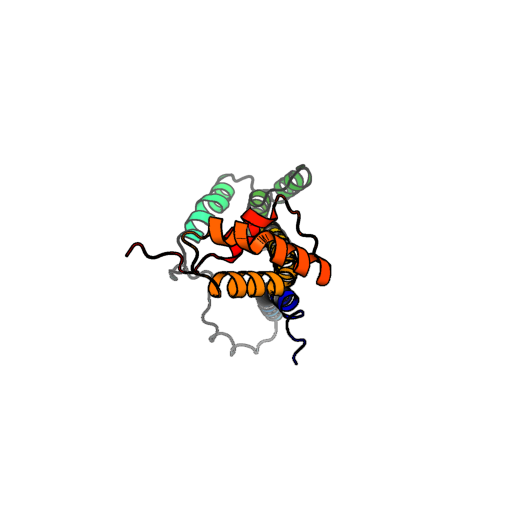A 1 88 ? 20.513 11.946 -30.537 1.00 58.88 88 GLN A O 1
ATOM 727 N N . ASP A 1 89 ? 19.694 13.181 -28.873 1.00 64.56 89 ASP A N 1
ATOM 728 C CA . ASP A 1 89 ? 20.738 12.931 -27.862 1.00 64.56 89 ASP A CA 1
ATOM 729 C C . ASP A 1 89 ? 20.232 11.918 -26.827 1.00 64.56 89 ASP A C 1
ATOM 731 O O . ASP A 1 89 ? 20.171 12.168 -25.622 1.00 64.56 89 ASP A O 1
ATOM 735 N N . LEU A 1 90 ? 19.795 10.764 -27.328 1.00 74.94 90 LEU A N 1
ATOM 736 C CA . LEU A 1 90 ? 19.309 9.664 -26.509 1.00 74.94 90 LEU A CA 1
ATOM 737 C C . LEU A 1 90 ? 20.484 8.750 -26.148 1.00 74.94 90 LEU A C 1
ATOM 739 O O . LEU A 1 90 ? 20.702 7.708 -26.760 1.00 74.94 90 LEU A O 1
ATOM 743 N N . ASP A 1 91 ? 21.278 9.179 -25.169 1.00 83.94 91 ASP A N 1
ATOM 744 C CA . ASP A 1 91 ? 22.371 8.376 -24.621 1.00 83.94 91 ASP A CA 1
ATOM 745 C C . ASP A 1 91 ? 21.935 7.736 -23.290 1.00 83.94 91 ASP A C 1
ATOM 747 O O . ASP A 1 91 ? 21.966 8.398 -22.240 1.00 83.94 91 ASP A O 1
ATOM 751 N N . PRO A 1 92 ? 21.543 6.447 -23.294 1.00 82.81 92 PRO A N 1
ATOM 752 C CA . PRO A 1 92 ? 21.071 5.787 -22.085 1.00 82.81 92 PRO A CA 1
ATOM 753 C C . PRO A 1 92 ? 22.158 5.689 -21.004 1.00 82.81 92 PRO A C 1
ATOM 755 O O . PRO A 1 92 ? 21.832 5.655 -19.818 1.00 82.81 92 PRO A O 1
ATOM 758 N N . TYR A 1 93 ? 23.447 5.723 -21.370 1.00 88.06 93 TYR A N 1
ATOM 759 C CA . TYR A 1 93 ? 24.540 5.738 -20.397 1.00 88.06 93 TYR A CA 1
ATOM 760 C C . TYR A 1 93 ? 24.631 7.086 -19.676 1.00 88.06 93 TYR A C 1
ATOM 762 O O . TYR A 1 93 ? 24.820 7.116 -18.459 1.00 88.06 93 TYR A O 1
ATOM 770 N N . LYS A 1 94 ? 24.484 8.213 -20.389 1.00 86.12 94 LYS A N 1
ATOM 771 C CA . LYS A 1 94 ? 24.439 9.543 -19.748 1.00 86.12 94 LYS A CA 1
ATOM 772 C C . LYS A 1 94 ? 23.250 9.655 -18.801 1.00 86.12 94 LYS A C 1
ATOM 774 O O . LYS A 1 94 ? 23.414 10.145 -17.685 1.00 86.12 94 LYS A O 1
ATOM 779 N N . MET A 1 95 ? 22.079 9.193 -19.237 1.00 83.25 95 MET A N 1
ATOM 780 C CA . MET A 1 95 ? 20.866 9.215 -18.420 1.00 83.25 95 MET A CA 1
ATOM 781 C C . MET A 1 95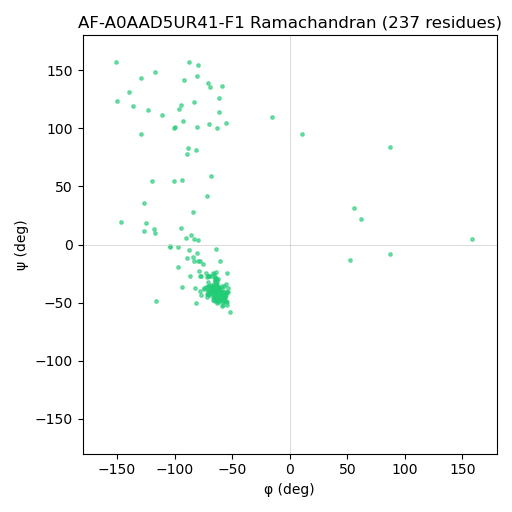 ? 21.030 8.356 -17.164 1.00 83.25 95 MET A C 1
ATOM 783 O O . MET A 1 95 ? 20.679 8.797 -16.072 1.00 83.25 95 MET A O 1
ATOM 787 N N . GLU A 1 96 ? 21.601 7.156 -17.296 1.00 84.31 96 GLU A N 1
ATOM 788 C CA . GLU A 1 96 ? 21.816 6.252 -16.162 1.00 84.31 96 GLU A CA 1
ATOM 789 C C . GLU A 1 96 ? 22.807 6.848 -15.159 1.00 84.31 96 GLU A C 1
ATOM 791 O O . GLU A 1 96 ? 22.546 6.844 -13.958 1.00 84.31 96 GLU A O 1
ATOM 796 N N . ASN A 1 97 ? 23.904 7.437 -15.642 1.00 85.44 97 ASN A N 1
ATOM 797 C CA . ASN A 1 97 ? 24.861 8.132 -14.783 1.00 85.44 97 ASN A CA 1
ATOM 798 C C . ASN A 1 97 ? 24.211 9.314 -14.049 1.00 85.44 97 ASN A C 1
ATOM 800 O O . ASN A 1 97 ? 24.430 9.484 -12.852 1.00 85.44 97 ASN A O 1
ATOM 804 N N . ALA A 1 98 ? 23.384 10.109 -14.738 1.00 80.44 98 ALA A N 1
ATOM 805 C CA . ALA A 1 98 ? 22.659 11.213 -14.114 1.00 80.44 98 ALA A CA 1
ATOM 806 C C . ALA A 1 98 ? 21.715 10.710 -13.007 1.00 80.44 98 ALA A C 1
ATOM 808 O O . ALA A 1 98 ? 21.742 11.244 -11.897 1.00 80.44 98 ALA A O 1
ATOM 809 N N . ALA A 1 99 ? 20.957 9.640 -13.268 1.00 80.31 99 ALA A N 1
ATOM 810 C CA . ALA A 1 99 ? 20.072 9.025 -12.281 1.00 80.31 99 ALA A CA 1
ATOM 811 C C . ALA A 1 99 ? 20.840 8.467 -11.070 1.00 80.31 99 ALA A C 1
ATOM 813 O O . ALA A 1 99 ? 20.427 8.677 -9.935 1.00 80.31 99 ALA A O 1
ATOM 814 N N . GLN A 1 100 ? 21.997 7.829 -11.278 1.00 79.81 100 GLN A N 1
ATOM 815 C CA . GLN A 1 100 ? 22.844 7.334 -10.182 1.00 79.81 100 GLN A CA 1
ATOM 816 C C . GLN A 1 100 ? 23.395 8.453 -9.289 1.00 79.81 100 GLN A C 1
ATOM 818 O O . GLN A 1 100 ? 23.632 8.232 -8.103 1.00 79.81 100 GLN A O 1
ATOM 823 N N . THR A 1 101 ? 23.610 9.648 -9.846 1.00 80.25 101 THR A N 1
ATOM 824 C CA . THR A 1 101 ? 24.063 10.821 -9.080 1.00 80.25 101 THR A CA 1
ATOM 825 C C . THR A 1 101 ? 22.932 11.589 -8.397 1.00 80.25 101 THR A C 1
ATOM 827 O O . THR A 1 101 ? 23.208 12.463 -7.574 1.00 80.25 101 THR A O 1
ATOM 830 N N . ALA A 1 102 ? 21.673 11.291 -8.722 1.00 78.69 102 ALA A N 1
ATOM 831 C CA . ALA A 1 102 ? 20.530 11.957 -8.121 1.00 78.69 102 ALA A CA 1
ATOM 832 C C . ALA A 1 102 ? 20.353 11.526 -6.655 1.00 78.69 102 ALA A C 1
ATOM 834 O O . ALA A 1 102 ? 20.452 10.350 -6.313 1.00 78.69 102 ALA A O 1
ATOM 835 N N . GLU A 1 103 ? 20.035 12.482 -5.777 1.00 74.00 103 GLU A N 1
ATOM 836 C CA . GLU A 1 103 ? 19.739 12.199 -4.363 1.00 74.00 103 GLU A CA 1
ATOM 837 C C . GLU A 1 103 ? 18.478 11.327 -4.210 1.00 74.00 103 GLU A C 1
ATOM 839 O O . GLU A 1 103 ? 18.347 10.551 -3.262 1.00 74.00 103 GLU A O 1
ATOM 844 N N . ARG A 1 104 ? 17.546 11.444 -5.164 1.00 78.44 104 ARG A N 1
ATOM 845 C CA . ARG A 1 104 ? 16.348 10.614 -5.283 1.00 78.44 104 ARG A CA 1
ATOM 846 C C . ARG A 1 104 ? 16.105 10.278 -6.745 1.00 78.44 104 ARG A C 1
ATOM 848 O O . ARG A 1 104 ? 16.088 11.173 -7.581 1.00 78.44 104 ARG A O 1
ATOM 855 N N . ILE A 1 105 ? 15.882 8.997 -7.012 1.00 75.06 105 ILE A N 1
ATOM 856 C CA . ILE A 1 105 ? 15.453 8.500 -8.320 1.00 75.06 105 ILE A CA 1
ATOM 857 C C . ILE A 1 105 ? 13.932 8.410 -8.291 1.00 75.06 105 ILE A C 1
ATOM 859 O O . ILE A 1 105 ? 13.371 7.716 -7.432 1.00 75.06 105 ILE A O 1
ATOM 863 N N . HIS A 1 106 ? 13.277 9.137 -9.190 1.00 80.06 106 HIS A N 1
ATOM 864 C CA . HIS A 1 106 ? 11.828 9.122 -9.324 1.00 80.06 106 HIS A CA 1
ATOM 865 C C . HIS A 1 106 ? 11.375 7.999 -10.266 1.00 80.06 106 HIS A C 1
ATOM 867 O O . HIS A 1 106 ? 12.133 7.544 -11.119 1.00 80.06 106 HIS A O 1
ATOM 873 N N . PHE A 1 107 ? 10.121 7.562 -10.125 1.00 82.94 107 PHE A N 1
ATOM 874 C CA . PHE A 1 107 ? 9.515 6.562 -11.013 1.00 82.94 107 PHE A CA 1
ATOM 875 C C . PHE A 1 107 ? 9.635 6.969 -12.489 1.00 82.94 107 PHE A C 1
ATOM 877 O O . PHE A 1 107 ? 9.946 6.147 -13.350 1.00 82.94 107 PHE A O 1
ATOM 884 N N . GLU A 1 108 ? 9.429 8.255 -12.775 1.00 81.25 108 GLU A N 1
ATOM 885 C CA . GLU A 1 108 ? 9.531 8.809 -14.118 1.00 81.25 108 GLU A CA 1
ATOM 886 C C . GLU A 1 108 ? 10.950 8.690 -14.694 1.00 81.25 108 GLU A C 1
ATOM 888 O O . GLU A 1 108 ? 11.099 8.529 -15.906 1.00 81.25 108 GLU A O 1
ATOM 893 N N . ASP A 1 109 ? 11.988 8.722 -13.852 1.00 83.00 109 ASP A N 1
ATOM 894 C CA . ASP A 1 109 ? 13.379 8.581 -14.289 1.00 83.00 109 ASP A CA 1
ATOM 895 C C . ASP A 1 109 ? 13.671 7.144 -14.736 1.00 83.00 109 ASP A C 1
ATOM 897 O O . ASP A 1 109 ? 14.261 6.942 -15.798 1.00 83.00 109 ASP A O 1
ATOM 901 N N . ASP A 1 110 ? 13.186 6.139 -14.003 1.00 84.75 110 ASP A N 1
ATOM 902 C CA . ASP A 1 110 ? 13.324 4.733 -14.405 1.00 84.75 110 ASP A CA 1
ATOM 903 C C . ASP A 1 110 ? 12.526 4.411 -15.670 1.00 84.75 110 ASP A C 1
ATOM 905 O O . ASP A 1 110 ? 12.986 3.648 -16.521 1.00 84.75 110 ASP A O 1
ATOM 909 N N . MET A 1 111 ? 11.334 4.999 -15.824 1.00 83.00 111 MET A N 1
ATOM 910 C CA . MET A 1 111 ? 10.531 4.834 -17.039 1.00 83.00 111 MET A CA 1
ATOM 911 C C . MET A 1 111 ? 11.232 5.455 -18.250 1.00 83.00 111 MET A C 1
ATOM 913 O O . MET A 1 111 ? 11.290 4.837 -19.316 1.00 83.00 111 MET A O 1
ATOM 917 N N . ARG A 1 112 ? 11.840 6.636 -18.085 1.00 82.69 112 ARG A N 1
ATOM 918 C CA . ARG A 1 112 ? 12.667 7.262 -19.127 1.00 82.69 112 ARG A CA 1
ATOM 919 C C . ARG A 1 112 ? 13.900 6.426 -19.456 1.00 82.69 112 ARG A C 1
ATOM 921 O O . ARG A 1 112 ? 14.192 6.243 -20.633 1.00 82.69 112 ARG A O 1
ATOM 928 N N . LEU A 1 113 ? 14.591 5.884 -18.452 1.00 86.69 113 LEU A N 1
ATOM 929 C CA . LEU A 1 113 ? 15.737 4.990 -18.650 1.00 86.69 113 LEU A CA 1
ATOM 930 C C . LEU A 1 113 ? 15.345 3.709 -19.376 1.00 86.69 113 LEU A C 1
ATOM 932 O O . LEU A 1 113 ? 16.026 3.305 -20.313 1.00 86.69 113 LEU A O 1
ATOM 936 N N . THR A 1 114 ? 14.226 3.106 -18.985 1.00 86.88 114 THR A N 1
ATOM 937 C CA . THR A 1 114 ? 13.651 1.934 -19.650 1.00 86.88 114 THR A CA 1
ATOM 938 C C . THR A 1 114 ? 13.452 2.211 -21.136 1.00 86.88 114 THR A C 1
ATOM 940 O O . THR A 1 114 ? 13.946 1.459 -21.976 1.00 86.88 114 THR A O 1
ATOM 943 N N . CYS A 1 115 ? 12.781 3.320 -21.465 1.00 83.50 115 CYS A N 1
ATOM 944 C CA . CYS A 1 115 ? 12.548 3.720 -22.849 1.00 83.50 115 CYS A CA 1
ATOM 945 C C . CYS A 1 115 ? 13.866 3.984 -23.584 1.00 83.50 115 CYS A C 1
ATOM 947 O O . CYS A 1 115 ? 14.046 3.511 -24.703 1.00 83.50 115 CYS A O 1
ATOM 949 N N . ALA A 1 116 ? 14.810 4.683 -22.949 1.00 84.00 116 ALA A N 1
ATOM 950 C CA . ALA A 1 116 ? 16.085 5.019 -23.566 1.00 84.00 116 ALA A CA 1
ATOM 951 C C . ALA A 1 116 ? 16.913 3.769 -23.915 1.00 84.00 116 ALA A C 1
ATOM 953 O O . ALA A 1 116 ? 17.403 3.630 -25.037 1.00 84.00 116 ALA A O 1
ATOM 954 N N . TRP A 1 117 ? 17.016 2.819 -22.980 1.00 89.50 117 TRP A N 1
ATOM 955 C CA . TRP A 1 117 ? 17.684 1.537 -23.204 1.00 89.50 117 TRP A CA 1
ATOM 956 C C . TRP A 1 117 ? 16.973 0.690 -24.265 1.00 89.50 117 TRP A C 1
ATOM 958 O O . TRP A 1 117 ? 17.639 0.071 -25.092 1.00 89.50 117 TRP A O 1
ATOM 968 N N . ALA A 1 118 ? 15.638 0.676 -24.286 1.00 85.25 118 ALA A N 1
ATOM 969 C CA . ALA A 1 118 ? 14.876 -0.083 -25.276 1.00 85.25 118 ALA A CA 1
ATOM 970 C C . ALA A 1 118 ? 15.071 0.466 -26.700 1.00 85.25 118 ALA A C 1
ATOM 972 O O . ALA A 1 118 ? 15.343 -0.300 -27.627 1.00 85.25 118 ALA A O 1
ATOM 973 N N . VAL A 1 119 ? 14.994 1.791 -26.866 1.00 82.31 119 VAL A N 1
ATOM 974 C CA . VAL A 1 119 ? 15.192 2.464 -28.159 1.00 82.31 119 VAL A CA 1
ATOM 975 C C . VAL A 1 119 ? 16.623 2.275 -28.661 1.00 82.31 119 VAL A C 1
ATOM 977 O O . VAL A 1 119 ? 16.814 1.871 -29.808 1.00 82.31 119 VAL A O 1
ATOM 980 N N . SER A 1 120 ? 17.630 2.482 -27.806 1.00 86.00 120 SER A N 1
ATOM 981 C CA . SER A 1 120 ? 19.034 2.267 -28.183 1.00 86.00 120 SER A CA 1
ATOM 982 C C . SER A 1 120 ? 19.320 0.796 -28.509 1.00 86.00 120 SER A C 1
ATOM 984 O O . SER A 1 120 ? 19.996 0.485 -29.491 1.00 86.00 120 SER A O 1
ATOM 986 N N . GLY A 1 121 ? 18.717 -0.128 -27.754 1.00 83.56 121 GLY A N 1
ATOM 987 C CA . GLY A 1 121 ? 18.772 -1.556 -28.044 1.00 83.56 121 GLY A CA 1
ATOM 988 C C . GLY A 1 121 ? 18.237 -1.886 -29.435 1.00 83.56 121 GLY A C 1
ATOM 989 O O . GLY A 1 121 ? 18.899 -2.611 -30.178 1.00 83.56 121 GLY A O 1
ATOM 990 N N . ARG A 1 122 ? 17.086 -1.314 -29.818 1.00 82.00 122 ARG A N 1
ATOM 991 C CA . ARG A 1 122 ? 16.497 -1.495 -31.153 1.00 82.00 122 ARG A CA 1
ATOM 992 C C . ARG A 1 122 ? 17.405 -0.962 -32.261 1.00 82.00 122 ARG A C 1
ATOM 994 O O . ARG A 1 122 ? 17.683 -1.704 -33.197 1.00 82.00 122 ARG A O 1
ATOM 1001 N N . GLN A 1 123 ? 17.931 0.252 -32.113 1.00 82.44 123 GLN A N 1
ATOM 1002 C CA . GLN A 1 123 ? 18.868 0.836 -33.082 1.00 82.44 123 GLN A CA 1
ATOM 1003 C C . GLN A 1 123 ? 20.094 -0.067 -33.303 1.00 82.44 123 GLN A C 1
ATOM 1005 O O . GLN A 1 123 ? 20.474 -0.341 -34.437 1.00 82.44 123 GLN A O 1
ATOM 1010 N N . LEU A 1 124 ? 20.664 -0.627 -32.229 1.00 85.12 124 LEU A N 1
ATOM 1011 C CA . LEU A 1 124 ? 21.794 -1.557 -32.322 1.00 85.12 124 LEU A CA 1
ATOM 1012 C C . LEU A 1 124 ? 21.442 -2.877 -33.026 1.00 85.12 124 LEU A C 1
ATOM 1014 O O . LEU A 1 124 ? 22.320 -3.495 -33.633 1.00 85.12 124 LEU A O 1
ATOM 1018 N N . PHE A 1 125 ? 20.190 -3.338 -32.945 1.00 78.94 125 PHE A N 1
ATOM 1019 C CA . PHE A 1 125 ? 19.728 -4.480 -33.738 1.00 78.94 125 PHE A CA 1
ATOM 1020 C C . PHE A 1 125 ? 19.626 -4.132 -35.221 1.00 78.94 125 PHE A C 1
ATOM 1022 O O . PHE A 1 125 ? 20.099 -4.923 -36.041 1.00 78.94 125 PHE A O 1
ATOM 1029 N N . ASP A 1 126 ? 19.084 -2.958 -35.549 1.00 83.19 126 ASP A N 1
ATOM 1030 C CA . ASP A 1 126 ? 18.962 -2.473 -36.928 1.00 83.19 126 ASP A CA 1
ATOM 1031 C C . ASP A 1 126 ? 20.354 -2.277 -37.576 1.00 83.19 126 ASP A C 1
ATOM 1033 O O . ASP A 1 126 ? 20.552 -2.579 -38.752 1.00 83.19 126 ASP A O 1
ATOM 1037 N N . GLU A 1 127 ? 21.365 -1.898 -36.785 1.00 91.06 127 GLU A N 1
ATOM 1038 C CA . GLU A 1 127 ? 22.782 -1.814 -37.186 1.00 91.06 127 GLU A CA 1
ATOM 1039 C C . GLU A 1 127 ? 23.524 -3.171 -37.199 1.00 91.06 127 GLU A C 1
ATOM 1041 O O . GLU A 1 127 ? 24.732 -3.238 -37.439 1.00 91.06 127 GLU A O 1
ATOM 1046 N N . ASN A 1 128 ? 22.827 -4.278 -36.929 1.00 91.81 128 ASN A N 1
ATOM 1047 C CA . ASN A 1 128 ? 23.372 -5.636 -36.838 1.00 91.81 128 ASN A CA 1
ATOM 1048 C C . ASN A 1 128 ? 24.436 -5.843 -35.729 1.00 91.81 128 ASN A C 1
ATOM 1050 O O . ASN A 1 128 ? 25.201 -6.811 -35.750 1.00 91.81 128 ASN A O 1
ATOM 1054 N N . VAL A 1 129 ? 24.453 -4.994 -34.695 1.00 92.81 129 VAL A N 1
ATOM 1055 C CA . VAL A 1 129 ? 25.310 -5.105 -33.496 1.00 92.81 129 VAL A CA 1
ATOM 1056 C C . VAL A 1 129 ? 24.567 -5.843 -32.368 1.00 92.81 129 VAL A C 1
ATOM 1058 O O . VAL A 1 129 ? 24.428 -5.377 -31.232 1.00 92.81 129 VAL A O 1
ATOM 1061 N N . ARG A 1 130 ? 24.095 -7.058 -32.674 1.00 80.69 130 ARG A N 1
ATOM 1062 C CA . ARG A 1 130 ? 23.106 -7.809 -31.869 1.00 80.69 130 ARG A CA 1
ATOM 1063 C C . ARG A 1 130 ? 23.489 -8.023 -30.404 1.00 80.69 130 ARG A C 1
ATOM 1065 O O . ARG A 1 130 ? 22.653 -7.893 -29.516 1.00 80.69 130 ARG A O 1
ATOM 1072 N N . SER A 1 131 ? 24.758 -8.330 -30.127 1.00 85.19 131 SER A N 1
ATOM 1073 C CA . SER A 1 131 ? 25.205 -8.592 -28.752 1.00 85.19 131 SER A CA 1
ATOM 1074 C C . SER A 1 131 ? 25.083 -7.367 -27.844 1.00 85.19 131 SER A C 1
ATOM 1076 O O . SER A 1 131 ? 24.822 -7.540 -26.655 1.00 85.19 131 SER A O 1
ATOM 1078 N N . LYS A 1 132 ? 25.293 -6.152 -28.370 1.00 86.62 132 LYS A N 1
ATOM 1079 C CA . LYS A 1 132 ? 25.111 -4.917 -27.594 1.00 86.62 132 LYS A CA 1
ATOM 1080 C C . LYS A 1 132 ? 23.633 -4.563 -27.476 1.00 86.62 132 LYS A C 1
ATOM 1082 O O . LYS A 1 132 ? 23.202 -4.220 -26.380 1.00 86.62 132 LYS A O 1
ATOM 1087 N N . GLY A 1 133 ? 22.861 -4.737 -28.554 1.00 81.69 133 GLY A N 1
ATOM 1088 C CA . GLY A 1 133 ? 21.405 -4.562 -28.522 1.00 81.69 133 GLY A CA 1
ATOM 1089 C C . GLY A 1 133 ? 20.747 -5.411 -27.431 1.00 81.69 133 GLY A C 1
ATOM 1090 O O . GLY A 1 133 ? 19.921 -4.918 -26.668 1.00 81.69 133 GLY A O 1
ATOM 1091 N N . TRP A 1 134 ? 21.206 -6.654 -27.254 1.00 82.50 134 TRP A N 1
ATOM 1092 C CA . TRP A 1 134 ? 20.729 -7.519 -26.173 1.00 82.50 134 TRP A CA 1
ATOM 1093 C C . TRP A 1 134 ? 21.046 -6.984 -24.771 1.00 82.50 134 TRP A C 1
ATOM 1095 O O . TRP A 1 134 ? 20.177 -6.961 -23.903 1.00 82.50 134 TRP A O 1
ATOM 1105 N N . GLN A 1 135 ? 22.276 -6.515 -24.543 1.00 87.50 135 GLN A N 1
ATOM 1106 C CA . GLN A 1 135 ? 22.656 -5.924 -23.254 1.00 87.50 135 GLN A CA 1
ATOM 1107 C C . GLN A 1 135 ? 21.780 -4.715 -22.910 1.00 87.50 135 GLN A C 1
ATOM 1109 O O . GLN A 1 135 ? 21.401 -4.540 -21.753 1.00 87.50 135 GLN A O 1
ATOM 1114 N N . HIS A 1 136 ? 21.438 -3.907 -23.915 1.00 89.00 136 HIS A N 1
ATOM 1115 C CA . HIS A 1 136 ? 20.561 -2.750 -23.764 1.00 89.00 136 HIS A CA 1
ATOM 1116 C C . HIS A 1 136 ? 19.132 -3.162 -23.409 1.00 89.00 136 HIS A C 1
ATOM 1118 O O . HIS A 1 136 ? 18.580 -2.629 -22.452 1.00 89.00 136 HIS A O 1
ATOM 1124 N N . LEU A 1 137 ? 18.565 -4.172 -24.074 1.00 83.94 137 LEU A N 1
ATOM 1125 C CA . LEU A 1 137 ? 17.244 -4.696 -23.706 1.00 83.94 137 LEU A CA 1
ATOM 1126 C C . LEU A 1 137 ? 17.216 -5.242 -22.275 1.00 83.94 137 LEU A C 1
ATOM 1128 O O . LEU A 1 137 ? 16.302 -4.924 -21.519 1.00 83.94 137 LEU A O 1
ATOM 1132 N N . CYS A 1 138 ? 18.230 -6.008 -21.863 1.00 83.62 138 CYS A N 1
ATOM 1133 C CA . CYS A 1 138 ? 18.329 -6.484 -20.482 1.00 83.62 138 CYS A CA 1
ATOM 1134 C C . CYS A 1 138 ? 18.334 -5.327 -19.471 1.00 83.62 138 CYS A C 1
ATOM 1136 O O . CYS A 1 138 ? 17.664 -5.415 -18.444 1.00 83.62 138 CYS A O 1
ATOM 1138 N N . ARG A 1 139 ? 19.046 -4.232 -19.769 1.00 89.44 139 ARG A N 1
ATOM 1139 C CA . ARG A 1 139 ? 19.034 -3.027 -18.925 1.00 89.44 139 ARG A CA 1
ATOM 1140 C C . ARG A 1 139 ? 17.681 -2.326 -18.918 1.00 89.44 139 ARG A C 1
ATOM 1142 O O . ARG A 1 139 ? 17.250 -1.888 -17.858 1.00 89.44 139 ARG A O 1
ATOM 1149 N N . ALA A 1 140 ? 16.991 -2.262 -20.056 1.00 86.38 140 ALA A N 1
ATOM 1150 C CA . ALA A 1 140 ? 15.634 -1.726 -20.114 1.00 86.38 140 ALA A CA 1
ATOM 1151 C C . ALA A 1 140 ? 14.693 -2.496 -19.173 1.00 86.38 140 ALA A C 1
ATOM 1153 O O . ALA A 1 140 ? 13.966 -1.888 -18.393 1.00 86.38 140 ALA A O 1
ATOM 1154 N N . TYR A 1 141 ? 14.751 -3.832 -19.191 1.00 85.12 141 TYR A N 1
ATOM 1155 C CA . TYR A 1 141 ? 13.941 -4.669 -18.300 1.00 85.12 141 TYR A CA 1
ATOM 1156 C C . TYR A 1 141 ? 14.283 -4.493 -16.821 1.00 85.12 141 TYR A C 1
ATOM 1158 O O . TYR A 1 141 ? 13.371 -4.490 -15.993 1.00 85.12 141 TYR A O 1
ATOM 1166 N N . ASP A 1 142 ? 15.565 -4.347 -16.486 1.00 87.12 142 ASP A N 1
ATOM 1167 C CA . ASP A 1 142 ? 15.984 -4.084 -15.109 1.00 87.12 142 ASP A CA 1
ATOM 1168 C C . ASP A 1 142 ? 15.354 -2.784 -14.588 1.00 87.12 142 ASP A C 1
ATOM 1170 O O . ASP A 1 142 ? 14.630 -2.802 -13.591 1.00 87.12 142 ASP A O 1
ATOM 1174 N N . HIS A 1 143 ? 15.515 -1.682 -15.329 1.00 86.88 143 HIS A N 1
ATOM 1175 C CA . HIS A 1 143 ? 14.933 -0.382 -14.974 1.00 86.88 143 HIS A CA 1
ATOM 1176 C C . HIS A 1 143 ? 13.399 -0.420 -14.917 1.00 86.88 143 HIS A C 1
ATOM 1178 O O . HIS A 1 143 ? 12.811 0.135 -13.989 1.00 86.88 143 HIS A O 1
ATOM 1184 N N . LEU A 1 144 ? 12.734 -1.162 -15.809 1.00 87.81 144 LEU A N 1
ATOM 1185 C CA . LEU A 1 144 ? 11.280 -1.351 -15.755 1.00 87.81 144 LEU A CA 1
ATOM 1186 C C . LEU A 1 144 ? 10.844 -2.074 -14.474 1.00 87.81 144 LEU A C 1
ATOM 1188 O O . LEU A 1 144 ? 9.836 -1.718 -13.855 1.00 87.81 144 LEU A O 1
ATOM 1192 N N . GLY A 1 145 ? 11.595 -3.100 -14.073 1.00 80.94 145 GLY A N 1
ATOM 1193 C CA . GLY A 1 145 ? 11.381 -3.806 -12.815 1.00 80.94 145 GLY A CA 1
ATOM 1194 C C . GLY A 1 145 ? 11.508 -2.865 -11.619 1.00 80.94 145 GLY A C 1
ATOM 1195 O O . GLY A 1 145 ? 10.633 -2.850 -10.749 1.00 80.94 145 GLY A O 1
ATOM 1196 N N . GLN A 1 146 ? 12.544 -2.024 -11.611 1.00 85.62 146 GLN A N 1
ATOM 1197 C CA . GLN A 1 146 ? 12.744 -1.036 -10.555 1.00 85.62 146 GLN A CA 1
ATOM 1198 C C . GLN A 1 146 ? 11.624 0.021 -10.521 1.00 85.62 146 GLN A C 1
ATOM 1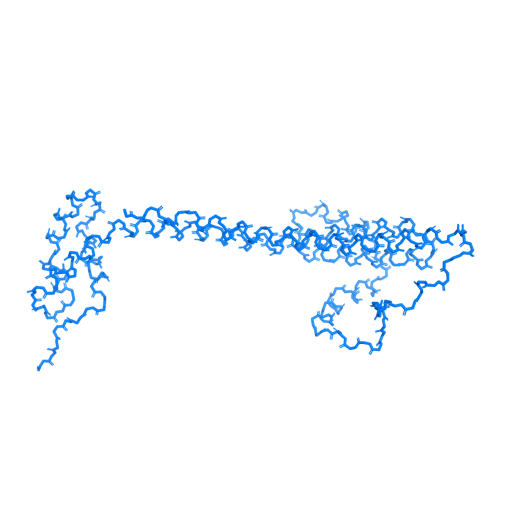200 O O . GLN A 1 146 ? 11.096 0.302 -9.443 1.00 85.62 146 GLN A O 1
ATOM 1205 N N . ALA A 1 147 ? 11.189 0.537 -11.677 1.00 83.44 147 ALA A N 1
ATOM 1206 C CA . ALA A 1 147 ? 10.070 1.477 -11.785 1.00 83.44 147 ALA A CA 1
ATOM 1207 C C . ALA A 1 147 ? 8.795 0.895 -11.150 1.00 83.44 147 ALA A C 1
ATOM 1209 O O . ALA A 1 147 ? 8.149 1.519 -10.305 1.00 83.44 147 ALA A O 1
ATOM 1210 N N . ARG A 1 148 ? 8.460 -0.356 -11.492 1.00 82.69 148 ARG A N 1
ATOM 1211 C CA . ARG A 1 148 ? 7.290 -1.058 -10.941 1.00 82.69 148 ARG A CA 1
ATOM 1212 C C . ARG A 1 148 ? 7.387 -1.254 -9.434 1.00 82.69 148 ARG A C 1
ATOM 1214 O O . ARG A 1 148 ? 6.392 -1.060 -8.734 1.00 82.69 148 ARG A O 1
ATOM 1221 N N . LEU A 1 149 ? 8.567 -1.618 -8.932 1.00 75.81 149 LEU A N 1
ATOM 1222 C CA . LEU A 1 149 ? 8.804 -1.729 -7.495 1.00 75.81 149 LEU A CA 1
ATOM 1223 C C . LEU A 1 149 ? 8.584 -0.378 -6.808 1.00 75.81 149 LEU A C 1
ATOM 1225 O O . LEU A 1 149 ? 7.832 -0.317 -5.839 1.00 75.81 149 LEU A O 1
ATOM 1229 N N . ARG A 1 150 ? 9.151 0.715 -7.330 1.00 82.50 150 ARG A N 1
ATOM 1230 C CA . ARG A 1 150 ? 8.969 2.059 -6.757 1.00 82.50 150 ARG A CA 1
ATOM 1231 C C . ARG A 1 150 ? 7.507 2.511 -6.769 1.00 82.50 150 ARG A C 1
ATOM 1233 O O . ARG A 1 150 ? 7.072 3.127 -5.802 1.00 82.50 150 ARG A O 1
ATOM 1240 N N . ALA A 1 151 ? 6.743 2.164 -7.804 1.00 76.25 151 ALA A N 1
ATOM 1241 C CA . ALA A 1 151 ? 5.321 2.491 -7.886 1.00 76.25 151 ALA A CA 1
ATOM 1242 C C . ALA A 1 151 ? 4.458 1.686 -6.895 1.00 76.25 151 ALA A C 1
ATOM 1244 O O . ALA A 1 151 ? 3.525 2.230 -6.312 1.00 76.25 151 ALA A O 1
ATOM 1245 N N . ARG A 1 152 ? 4.748 0.390 -6.694 1.00 77.25 152 ARG A N 1
ATOM 1246 C CA . ARG A 1 152 ? 3.884 -0.515 -5.908 1.00 77.25 152 ARG A CA 1
ATOM 1247 C C . ARG A 1 152 ? 4.279 -0.637 -4.435 1.00 77.25 152 ARG A C 1
ATOM 1249 O O . ARG A 1 152 ? 3.404 -0.756 -3.581 1.00 77.25 152 ARG A O 1
ATOM 1256 N N . VAL A 1 153 ? 5.574 -0.619 -4.114 1.00 78.50 153 VAL A N 1
ATOM 1257 C CA . VAL A 1 153 ? 6.078 -0.882 -2.751 1.00 78.50 153 VAL A CA 1
ATOM 1258 C C . VAL A 1 153 ? 5.512 0.081 -1.699 1.00 78.50 153 VAL A C 1
ATOM 1260 O O . VAL A 1 153 ? 5.125 -0.413 -0.639 1.00 78.50 153 VAL A O 1
ATOM 1263 N N . PRO A 1 154 ? 5.401 1.406 -1.934 1.00 78.19 154 PRO A N 1
ATOM 1264 C CA . PRO A 1 154 ? 4.820 2.315 -0.946 1.00 78.19 154 PRO A CA 1
ATOM 1265 C C . PRO A 1 154 ? 3.382 1.935 -0.583 1.00 78.19 154 PRO A C 1
ATOM 1267 O O . PRO A 1 154 ? 3.066 1.782 0.594 1.00 78.19 154 PRO A O 1
ATOM 1270 N N . THR A 1 155 ? 2.542 1.680 -1.589 1.00 75.31 155 THR A N 1
ATOM 1271 C CA . THR A 1 155 ? 1.147 1.267 -1.392 1.00 75.31 155 THR A CA 1
ATOM 1272 C C . THR A 1 155 ? 1.051 -0.071 -0.664 1.00 75.31 155 THR A C 1
ATOM 1274 O O . THR A 1 155 ? 0.270 -0.209 0.275 1.00 75.31 155 THR A O 1
ATOM 1277 N N . LEU A 1 156 ? 1.881 -1.050 -1.036 1.00 71.88 156 LEU A N 1
ATOM 1278 C CA . LEU A 1 156 ? 1.931 -2.340 -0.344 1.00 71.88 156 LEU A CA 1
ATOM 1279 C C . LEU A 1 156 ? 2.328 -2.171 1.129 1.00 71.88 156 LEU A C 1
ATOM 1281 O O . LEU A 1 156 ? 1.722 -2.771 2.016 1.00 71.88 156 LEU A O 1
ATOM 1285 N N . PHE A 1 157 ? 3.312 -1.320 1.418 1.00 75.69 157 PHE A N 1
ATOM 1286 C CA . PHE A 1 157 ? 3.754 -1.056 2.783 1.00 75.69 157 PHE A CA 1
ATOM 1287 C C . PHE A 1 157 ? 2.673 -0.358 3.623 1.00 75.69 157 PHE A C 1
ATOM 1289 O O . PHE A 1 157 ? 2.427 -0.754 4.766 1.00 75.69 157 PHE A O 1
ATOM 1296 N N . GLU A 1 158 ? 1.986 0.634 3.053 1.00 77.62 158 GLU A N 1
ATOM 1297 C CA . GLU A 1 158 ? 0.841 1.299 3.684 1.00 77.62 158 GLU A CA 1
ATOM 1298 C C . GLU A 1 158 ? -0.289 0.312 3.990 1.00 77.62 158 GLU A C 1
ATOM 1300 O O . GLU A 1 158 ? -0.817 0.306 5.107 1.00 77.62 158 GLU A O 1
ATOM 1305 N N . ASN A 1 159 ? -0.605 -0.578 3.046 1.00 75.00 159 ASN A N 1
ATOM 1306 C CA . ASN A 1 159 ? -1.608 -1.624 3.227 1.00 75.00 159 ASN A CA 1
ATOM 1307 C C . ASN A 1 159 ? -1.225 -2.575 4.365 1.00 75.00 159 ASN A C 1
ATOM 1309 O O . ASN A 1 159 ? -2.039 -2.835 5.252 1.00 75.00 159 ASN A O 1
ATOM 1313 N N . VAL A 1 160 ? 0.029 -3.032 4.415 1.00 76.00 160 VAL A N 1
ATOM 1314 C CA . VAL A 1 160 ? 0.521 -3.908 5.491 1.00 76.00 160 VAL A CA 1
ATOM 1315 C C . VAL A 1 160 ? 0.435 -3.220 6.857 1.00 76.00 160 VAL A C 1
ATOM 1317 O O . VAL A 1 160 ? -0.017 -3.831 7.832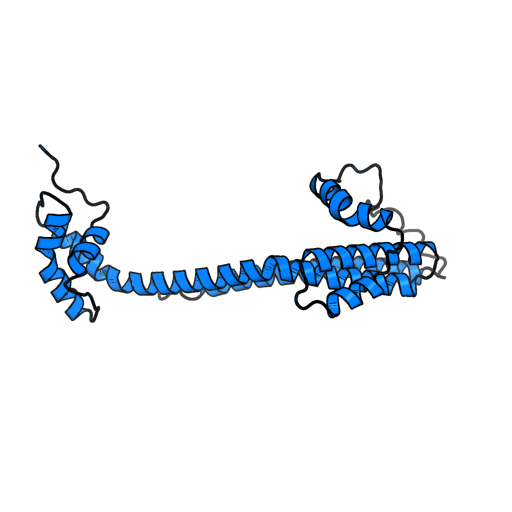 1.00 76.00 160 VAL A O 1
ATOM 1320 N N . ILE A 1 161 ? 0.832 -1.946 6.960 1.00 80.81 161 ILE A N 1
ATOM 1321 C CA . ILE A 1 161 ? 0.712 -1.175 8.208 1.00 80.81 161 ILE A CA 1
ATOM 1322 C C . ILE A 1 161 ? -0.756 -1.023 8.608 1.00 80.81 161 ILE A C 1
ATOM 1324 O O . ILE A 1 161 ? -1.099 -1.256 9.771 1.00 80.81 161 ILE A O 1
ATOM 1328 N N . SER A 1 162 ? -1.617 -0.655 7.659 1.00 80.75 162 SER A N 1
ATOM 1329 C CA . SER A 1 162 ? -3.053 -0.490 7.877 1.00 80.75 162 SER A CA 1
ATOM 1330 C C . SER A 1 162 ? -3.679 -1.787 8.386 1.00 80.75 162 SER A C 1
ATOM 1332 O O . SER A 1 162 ? -4.315 -1.791 9.442 1.00 80.75 162 SER A O 1
ATOM 1334 N N . ASN A 1 163 ? -3.407 -2.913 7.725 1.00 78.25 163 ASN A N 1
ATOM 1335 C CA . ASN A 1 163 ? -3.928 -4.229 8.092 1.00 78.25 163 ASN A CA 1
ATOM 1336 C C . ASN A 1 163 ? -3.466 -4.655 9.490 1.00 78.25 163 ASN A C 1
ATOM 1338 O O . ASN A 1 163 ? -4.282 -5.078 10.315 1.00 78.25 163 ASN A O 1
ATOM 1342 N N . ARG A 1 164 ? -2.185 -4.449 9.825 1.00 81.06 164 ARG A N 1
ATOM 1343 C CA . ARG A 1 164 ? -1.669 -4.687 11.186 1.00 81.06 164 ARG A CA 1
ATOM 1344 C C . ARG A 1 164 ? -2.353 -3.795 12.222 1.00 81.06 164 ARG A C 1
ATOM 1346 O O . ARG A 1 164 ? -2.732 -4.269 13.298 1.00 81.06 164 ARG A O 1
ATOM 1353 N N . GLY A 1 165 ? -2.555 -2.518 11.900 1.00 82.88 165 GLY A N 1
ATOM 1354 C CA . GLY A 1 165 ? -3.278 -1.567 12.743 1.00 82.88 165 GLY A CA 1
ATOM 1355 C C . GLY A 1 165 ? -4.724 -1.998 12.998 1.00 82.88 165 GLY A C 1
ATOM 1356 O O . GLY A 1 165 ? -5.183 -1.988 14.145 1.00 82.88 165 GLY A O 1
ATOM 1357 N N . GLN A 1 166 ? -5.421 -2.450 11.954 1.00 86.56 166 GLN A N 1
ATOM 1358 C CA . GLN A 1 166 ? -6.785 -2.964 12.036 1.00 86.56 166 GLN A CA 1
ATOM 1359 C C . GLN A 1 166 ? -6.865 -4.254 12.856 1.00 86.56 166 GLN A C 1
ATOM 1361 O O . GLN A 1 166 ? -7.732 -4.361 13.723 1.00 86.56 166 GLN A O 1
ATOM 1366 N N . ALA A 1 167 ? -5.956 -5.210 12.653 1.00 82.00 167 ALA A N 1
ATOM 1367 C CA . ALA A 1 167 ? -5.902 -6.442 13.439 1.00 82.00 167 ALA A CA 1
ATOM 1368 C C . ALA A 1 167 ? -5.686 -6.144 14.935 1.00 82.00 167 ALA A C 1
ATOM 1370 O O . ALA A 1 167 ? -6.404 -6.659 15.799 1.00 82.00 167 ALA A O 1
ATOM 1371 N N . GLY A 1 168 ? -4.763 -5.231 15.254 1.00 86.50 168 GLY A N 1
ATOM 1372 C CA . GLY A 1 168 ? -4.538 -4.765 16.622 1.00 86.50 168 GLY A CA 1
ATOM 1373 C C . GLY A 1 168 ? -5.749 -4.038 17.219 1.00 86.50 168 GLY A C 1
ATOM 1374 O O . GLY A 1 168 ? -6.071 -4.219 18.397 1.00 86.50 168 GLY A O 1
ATOM 1375 N N . ALA A 1 169 ? -6.457 -3.232 16.424 1.00 86.00 169 ALA A N 1
ATOM 1376 C CA . ALA A 1 169 ? -7.695 -2.576 16.842 1.00 86.00 169 ALA A CA 1
ATOM 1377 C C . ALA A 1 169 ? -8.817 -3.590 17.115 1.00 86.00 169 ALA A C 1
ATOM 1379 O O . ALA A 1 169 ? -9.407 -3.541 18.193 1.00 86.00 169 ALA A O 1
ATOM 1380 N N . LYS A 1 170 ? -9.044 -4.556 16.214 1.00 88.94 170 LYS A N 1
ATOM 1381 C CA . LYS A 1 170 ? -10.026 -5.642 16.380 1.00 88.94 170 LYS A CA 1
ATOM 1382 C C . LYS A 1 170 ? -9.755 -6.453 17.649 1.00 88.94 170 LYS A C 1
ATOM 1384 O O . LYS A 1 170 ? -10.667 -6.665 18.443 1.00 88.94 170 LYS A O 1
ATOM 1389 N N . LYS A 1 171 ? -8.496 -6.832 17.907 1.00 89.69 171 LYS A N 1
ATOM 1390 C CA . LYS A 1 171 ? -8.113 -7.576 19.122 1.00 89.69 171 LYS A CA 1
ATOM 1391 C C . LYS A 1 171 ? -8.353 -6.776 20.407 1.00 89.69 171 LYS A C 1
ATOM 1393 O O . LYS A 1 171 ? -8.730 -7.352 21.425 1.00 89.69 171 LYS A O 1
ATOM 1398 N N . ARG A 1 172 ? -8.137 -5.455 20.382 1.00 87.56 172 ARG A N 1
ATOM 1399 C CA . ARG A 1 172 ? -8.460 -4.577 21.520 1.00 87.56 172 ARG A CA 1
ATOM 1400 C C . ARG A 1 172 ? -9.967 -4.428 21.707 1.00 87.56 172 ARG A C 1
ATOM 1402 O O . ARG A 1 172 ? -10.416 -4.513 22.844 1.00 87.56 172 ARG A O 1
ATOM 1409 N N . ASP A 1 173 ? -10.730 -4.259 20.628 1.00 90.06 173 ASP A N 1
ATOM 1410 C CA . ASP A 1 173 ? -12.192 -4.129 20.692 1.00 90.06 173 ASP A CA 1
ATOM 1411 C C . ASP A 1 173 ? -12.863 -5.415 21.196 1.00 90.06 173 ASP A C 1
ATOM 1413 O O . ASP A 1 173 ? -13.777 -5.351 22.015 1.00 90.06 173 ASP A O 1
ATOM 1417 N N . ALA A 1 174 ? -12.344 -6.584 20.801 1.00 91.94 174 ALA A N 1
ATOM 1418 C CA . ALA A 1 174 ? -12.836 -7.890 21.241 1.00 91.94 174 ALA A CA 1
ATOM 1419 C C . ALA A 1 174 ? -12.867 -8.036 22.774 1.00 91.94 174 ALA A C 1
ATOM 1421 O O . ALA A 1 174 ? -13.792 -8.638 23.318 1.00 91.94 174 ALA A O 1
ATOM 1422 N N . LYS A 1 175 ? -11.911 -7.423 23.490 1.00 92.94 175 LYS A N 1
ATOM 1423 C CA . LYS A 1 175 ? -11.884 -7.431 24.963 1.00 92.94 175 LYS A CA 1
ATOM 1424 C C . LYS A 1 175 ? -13.101 -6.747 25.580 1.00 92.94 175 LYS A C 1
ATOM 1426 O O . LYS A 1 175 ? -13.518 -7.123 26.665 1.00 92.94 175 LYS A O 1
ATOM 1431 N N . PHE A 1 176 ? -13.683 -5.764 24.898 1.00 94.69 176 PHE A N 1
ATOM 1432 C CA . PHE A 1 176 ? -14.838 -5.015 25.389 1.00 94.69 176 PHE A CA 1
ATOM 1433 C C . PHE A 1 176 ? -16.180 -5.667 25.031 1.00 94.69 176 PHE A C 1
ATOM 1435 O O . PHE A 1 176 ? -17.219 -5.178 25.471 1.00 94.69 176 PHE A O 1
ATOM 1442 N N . VAL A 1 177 ? -16.192 -6.761 24.260 1.00 95.31 177 VAL A N 1
ATOM 1443 C CA . VAL A 1 177 ? -17.427 -7.460 23.860 1.00 95.31 177 VAL A CA 1
AT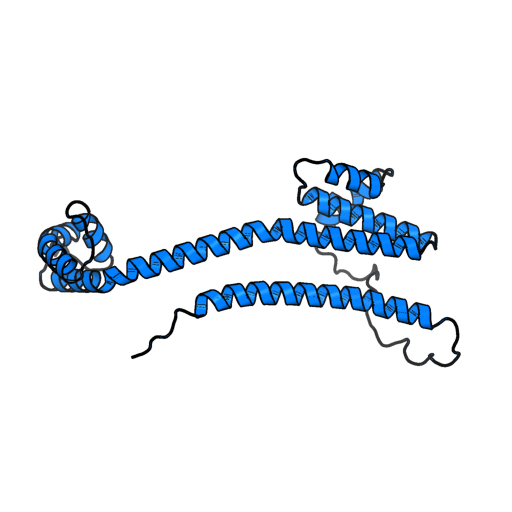OM 1444 C C . VAL A 1 177 ? -18.281 -7.893 25.062 1.00 95.31 177 VAL A C 1
ATOM 1446 O O . VAL A 1 177 ? -19.481 -7.613 25.032 1.00 95.31 177 VAL A O 1
ATOM 1449 N N . PRO A 1 178 ? -17.728 -8.480 26.147 1.00 96.00 178 PRO A N 1
ATOM 1450 C CA . PRO A 1 178 ? -18.522 -8.839 27.324 1.00 96.00 178 PRO A CA 1
ATOM 1451 C C . PRO A 1 178 ? -19.212 -7.625 27.963 1.00 96.00 178 PRO A C 1
ATOM 1453 O O . PRO A 1 178 ? -20.411 -7.663 28.227 1.00 96.00 178 PRO A O 1
ATOM 1456 N N . LEU A 1 179 ? -18.489 -6.508 28.112 1.00 96.75 179 LEU A N 1
ATOM 1457 C CA . LEU A 1 179 ? -19.030 -5.265 28.675 1.00 96.75 179 LEU A CA 1
ATOM 1458 C C . LEU A 1 179 ? -20.078 -4.622 27.765 1.00 96.75 179 LEU A C 1
ATOM 1460 O O . LEU A 1 179 ? -21.070 -4.082 28.249 1.00 96.75 179 LEU A O 1
ATOM 1464 N N . ARG A 1 180 ? -19.890 -4.701 26.442 1.00 96.75 180 ARG A N 1
ATOM 1465 C CA . ARG A 1 180 ? -20.864 -4.232 25.447 1.00 96.75 180 ARG A CA 1
ATOM 1466 C C . ARG A 1 180 ? -22.168 -5.021 25.548 1.00 96.75 180 ARG A C 1
ATOM 1468 O O . ARG A 1 180 ? -23.239 -4.420 25.517 1.00 96.75 180 ARG A O 1
ATOM 1475 N N . ASN A 1 181 ? -22.079 -6.342 25.689 1.00 97.31 181 ASN A N 1
ATOM 1476 C CA . ASN A 1 181 ? -23.244 -7.208 25.857 1.00 97.31 181 ASN A CA 1
ATOM 1477 C C . ASN A 1 181 ? -23.963 -6.915 27.178 1.00 97.31 181 ASN A C 1
ATOM 1479 O O . ASN A 1 181 ? -25.172 -6.692 27.162 1.00 97.31 181 ASN A O 1
ATOM 1483 N N . LEU A 1 182 ? -23.218 -6.804 28.284 1.00 97.56 182 LEU A N 1
ATOM 1484 C CA . LEU A 1 182 ? -23.766 -6.429 29.587 1.00 97.56 182 LEU A CA 1
ATOM 1485 C C . LEU A 1 182 ? -24.470 -5.068 29.535 1.00 97.56 182 LEU A C 1
ATOM 1487 O O . LEU A 1 182 ? -25.607 -4.942 29.976 1.00 97.56 182 LEU A O 1
ATOM 1491 N N . ALA A 1 183 ? -23.834 -4.048 28.953 1.00 97.75 183 ALA A N 1
ATOM 1492 C CA . ALA A 1 183 ? -24.423 -2.718 28.834 1.00 97.75 183 ALA A CA 1
ATOM 1493 C C . ALA A 1 183 ? -25.746 -2.746 28.052 1.00 97.75 183 ALA A C 1
ATOM 1495 O O . ALA A 1 183 ? -26.711 -2.094 28.450 1.00 97.75 183 ALA A O 1
ATOM 1496 N N . ARG A 1 184 ? -25.816 -3.524 26.964 1.00 97.44 184 ARG A N 1
ATOM 1497 C CA . ARG A 1 184 ? -27.050 -3.706 26.185 1.00 97.44 184 ARG A CA 1
ATOM 1498 C C . ARG A 1 184 ? -28.124 -4.451 26.974 1.00 97.44 184 ARG A C 1
ATOM 1500 O O . ARG A 1 184 ? -29.286 -4.059 26.919 1.00 97.44 184 ARG A O 1
ATOM 1507 N N . GLU A 1 185 ? -27.751 -5.474 27.735 1.00 97.38 185 GLU A N 1
ATOM 1508 C CA . GLU A 1 185 ? -28.675 -6.211 28.600 1.00 97.38 185 GLU A CA 1
ATOM 1509 C C . GLU A 1 185 ? -29.256 -5.310 29.703 1.00 97.38 185 GLU A C 1
ATOM 1511 O O . GLU A 1 185 ? -30.473 -5.246 29.879 1.00 97.38 185 GLU A O 1
ATOM 1516 N N . LEU A 1 186 ? -28.406 -4.555 30.406 1.00 96.94 186 LEU A N 1
ATOM 1517 C CA . LEU A 1 186 ? -28.825 -3.602 31.438 1.00 96.94 186 LEU A CA 1
ATOM 1518 C C . LEU A 1 186 ? -29.719 -2.498 30.861 1.00 96.94 186 LEU A C 1
ATOM 1520 O O . LEU A 1 186 ? -30.745 -2.160 31.452 1.00 96.94 186 LEU A O 1
ATOM 1524 N N . ALA A 1 187 ? -29.370 -1.979 29.681 1.00 96.69 187 ALA A N 1
ATOM 1525 C CA . ALA A 1 187 ? -30.174 -0.986 28.980 1.00 96.69 187 ALA A CA 1
ATOM 1526 C C . ALA A 1 187 ? -31.544 -1.529 28.539 1.00 96.69 187 ALA A C 1
ATOM 1528 O O . ALA A 1 187 ? -32.503 -0.766 28.512 1.00 96.69 187 ALA A O 1
ATOM 1529 N N . ALA A 1 188 ? -31.655 -2.822 28.217 1.00 95.25 188 ALA A N 1
ATOM 1530 C CA . ALA A 1 188 ? -32.917 -3.455 27.831 1.00 95.25 188 ALA A CA 1
ATOM 1531 C C . ALA A 1 188 ? -33.831 -3.775 29.030 1.00 95.25 188 ALA A C 1
ATOM 1533 O O . ALA A 1 188 ? -35.050 -3.810 28.877 1.00 95.25 188 ALA A O 1
ATOM 1534 N N . LYS A 1 189 ? -33.269 -3.986 30.230 1.00 94.25 189 LYS A N 1
ATOM 1535 C CA . LYS A 1 189 ? -34.034 -4.305 31.454 1.00 94.25 189 LYS A CA 1
ATOM 1536 C C . LYS A 1 189 ? -34.923 -3.161 31.947 1.00 94.25 189 LYS A C 1
ATOM 1538 O O . LYS A 1 189 ? -35.884 -3.410 32.672 1.00 94.25 189 LYS A O 1
ATOM 1543 N N . LYS A 1 190 ? -34.599 -1.910 31.610 1.00 90.50 190 LYS A N 1
ATOM 1544 C CA . LYS A 1 190 ? -35.339 -0.720 32.054 1.00 90.50 190 LYS A CA 1
ATOM 1545 C C . LYS A 1 190 ? -35.677 0.165 30.856 1.00 90.50 190 LYS A C 1
ATOM 1547 O O . LYS A 1 190 ? -34.875 0.335 29.947 1.00 90.50 190 LYS A O 1
ATOM 1552 N N . ASN A 1 191 ? -36.851 0.790 30.878 1.00 90.88 191 ASN A N 1
ATOM 1553 C CA . ASN A 1 191 ? -37.238 1.750 29.846 1.00 90.88 191 ASN A CA 1
ATOM 1554 C C . ASN A 1 191 ? -36.604 3.113 30.127 1.00 90.88 191 ASN A C 1
ATOM 1556 O O . ASN A 1 191 ? -37.088 3.880 30.959 1.00 90.88 191 ASN A O 1
ATOM 1560 N N . TYR A 1 192 ? -35.523 3.422 29.414 1.00 94.12 192 TYR A N 1
ATOM 1561 C CA . TYR A 1 192 ? -34.862 4.720 29.502 1.00 94.12 192 TYR A CA 1
ATOM 1562 C C . TYR A 1 192 ? -35.402 5.705 28.453 1.00 94.12 192 TYR A C 1
ATOM 1564 O O . TYR A 1 192 ? -35.628 5.323 27.300 1.00 94.12 192 TYR A O 1
ATOM 1572 N N . PRO A 1 193 ? -35.553 6.996 28.806 1.00 93.25 193 PRO A N 1
ATOM 1573 C CA . PRO A 1 193 ? -36.063 8.013 27.884 1.00 93.25 193 PRO A CA 1
ATOM 1574 C C . PRO A 1 193 ? -35.050 8.389 26.797 1.00 93.25 193 PRO A C 1
ATOM 1576 O O . PRO A 1 193 ? -35.427 8.880 25.740 1.00 93.25 193 PRO A O 1
ATOM 1579 N N . SER A 1 194 ? -33.754 8.190 27.048 1.00 95.12 194 SER A N 1
ATOM 1580 C CA . SER A 1 194 ? -32.702 8.447 26.071 1.00 95.12 194 SER A CA 1
ATOM 1581 C C . SER A 1 194 ? -31.503 7.536 26.295 1.00 95.12 194 SER A C 1
ATOM 1583 O O . SER A 1 194 ? -31.235 7.079 27.408 1.00 95.12 194 SER A O 1
ATOM 1585 N N . LYS A 1 195 ? -30.739 7.346 25.222 1.00 95.50 195 LYS A N 1
ATOM 1586 C CA . LYS A 1 195 ? -29.488 6.589 25.200 1.00 95.50 195 LYS A CA 1
ATOM 1587 C C . LYS A 1 195 ? -28.461 7.098 26.218 1.00 95.50 195 LYS A C 1
ATOM 1589 O O . LYS A 1 195 ? -27.841 6.313 26.927 1.00 95.50 195 LYS A O 1
ATOM 1594 N N . ARG A 1 196 ? -28.309 8.423 26.320 1.00 95.75 196 ARG A N 1
ATOM 1595 C CA . ARG A 1 196 ? -27.398 9.056 27.284 1.00 95.75 196 ARG A CA 1
ATOM 1596 C C . ARG A 1 196 ? -27.837 8.796 28.725 1.00 95.75 196 ARG A C 1
ATOM 1598 O O . ARG A 1 196 ? -26.998 8.512 29.570 1.00 95.75 196 ARG A O 1
ATOM 1605 N N . ASN A 1 197 ? -29.144 8.855 28.997 1.00 96.25 197 ASN A N 1
ATOM 1606 C CA . ASN A 1 197 ? -29.667 8.576 30.333 1.00 96.25 197 ASN A CA 1
ATOM 1607 C C . ASN A 1 197 ? -29.478 7.098 30.718 1.00 96.25 197 ASN A C 1
ATOM 1609 O O . ASN A 1 197 ? -29.081 6.801 31.842 1.00 96.25 197 ASN A O 1
ATOM 1613 N N . ALA A 1 198 ? -29.674 6.179 29.763 1.00 96.88 198 ALA A N 1
ATOM 1614 C CA . ALA A 1 198 ? -29.352 4.765 29.947 1.00 96.88 198 ALA A CA 1
ATOM 1615 C C . ALA A 1 198 ? -27.871 4.580 30.303 1.00 96.88 198 AL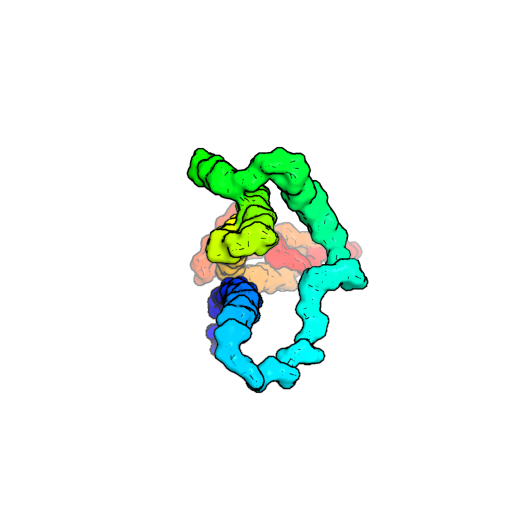A A C 1
ATOM 1617 O O . ALA A 1 198 ? -27.565 3.993 31.335 1.00 96.88 198 ALA A O 1
ATOM 1618 N N . ALA A 1 199 ? -26.964 5.158 29.505 1.00 97.19 199 ALA A N 1
ATOM 1619 C CA . ALA A 1 199 ? -25.522 5.067 29.724 1.00 97.19 199 ALA A CA 1
ATOM 1620 C C . ALA A 1 199 ? -25.087 5.605 31.096 1.00 97.19 199 ALA A C 1
ATOM 1622 O O . ALA A 1 199 ? -24.276 4.966 31.758 1.00 97.19 199 ALA A O 1
ATOM 1623 N N . LEU A 1 200 ? -25.639 6.741 31.541 1.00 97.06 200 LEU A N 1
ATOM 1624 C CA . LEU A 1 200 ? -25.371 7.299 32.871 1.00 97.06 200 LEU A CA 1
ATOM 1625 C C . LEU A 1 200 ? -25.880 6.391 33.993 1.00 97.06 200 LEU A C 1
ATOM 1627 O O . LEU A 1 200 ? -25.176 6.190 34.977 1.00 97.06 200 LEU A O 1
ATOM 1631 N N . SER A 1 201 ? -27.078 5.828 33.828 1.00 97.31 201 SER A N 1
ATOM 1632 C CA . SER A 1 201 ? -27.731 5.003 34.848 1.00 97.31 201 SER A CA 1
ATOM 1633 C C . SER A 1 201 ? -27.062 3.642 35.047 1.00 97.31 201 SER A C 1
ATOM 1635 O O . SER A 1 201 ? -27.087 3.119 36.152 1.00 97.31 201 SER A O 1
ATOM 1637 N N . ILE A 1 202 ? -26.493 3.059 33.987 1.00 97.88 202 ILE A N 1
ATOM 1638 C CA . ILE A 1 202 ? -25.833 1.739 34.031 1.00 97.88 202 ILE A CA 1
ATOM 1639 C C . ILE A 1 202 ? -24.309 1.841 34.192 1.00 97.88 202 ILE A C 1
ATOM 1641 O O . ILE A 1 202 ? -23.627 0.820 34.261 1.00 97.88 202 ILE A O 1
ATOM 1645 N N . LYS A 1 203 ? -23.758 3.063 34.222 1.00 97.56 203 LYS A N 1
ATOM 1646 C CA . LYS A 1 203 ? -22.313 3.332 34.214 1.00 97.56 203 LYS A CA 1
ATOM 1647 C C . LYS A 1 203 ? -21.578 2.594 35.329 1.00 97.56 203 LYS A C 1
ATOM 1649 O O . LYS A 1 203 ? -20.566 1.951 35.065 1.00 97.56 203 LYS A O 1
ATOM 1654 N N . ASP A 1 204 ? -22.085 2.696 36.553 1.00 97.69 204 ASP A N 1
ATOM 1655 C CA . ASP A 1 204 ? -21.400 2.174 37.736 1.00 97.69 204 ASP A CA 1
ATOM 1656 C C . ASP A 1 204 ? -21.397 0.637 37.748 1.00 97.69 204 ASP A C 1
ATOM 1658 O O . ASP A 1 204 ? -20.384 0.027 38.085 1.00 97.69 204 ASP A O 1
ATOM 1662 N N . GLU A 1 205 ? -22.476 0.005 37.272 1.00 97.25 205 GLU A N 1
ATOM 1663 C CA . GLU A 1 205 ? -22.559 -1.454 37.103 1.00 97.25 205 GLU A CA 1
ATOM 1664 C C . GLU A 1 205 ? -21.581 -1.958 36.026 1.00 97.25 205 GLU A C 1
ATOM 1666 O O . GLU A 1 205 ? -20.871 -2.945 36.228 1.00 97.25 205 GLU A O 1
ATOM 1671 N N . VAL A 1 206 ? -21.479 -1.251 34.894 1.00 97.31 206 VAL A N 1
ATOM 1672 C CA . VAL A 1 206 ? -20.530 -1.595 33.821 1.00 97.31 206 VAL A CA 1
ATOM 1673 C C . VAL A 1 206 ? -19.078 -1.400 34.273 1.00 97.31 206 VAL A C 1
ATOM 1675 O O . VAL A 1 206 ? -18.223 -2.211 33.926 1.00 97.31 206 VAL A O 1
ATOM 1678 N N . LEU A 1 207 ? -18.783 -0.360 35.062 1.00 97.38 207 LEU A N 1
ATOM 1679 C CA . LEU A 1 207 ? -17.449 -0.129 35.633 1.00 97.38 207 LEU A CA 1
ATOM 1680 C C . LEU A 1 207 ? -17.058 -1.199 36.659 1.00 97.38 207 LEU A C 1
ATOM 1682 O O . LEU A 1 207 ? -15.901 -1.618 36.680 1.00 97.38 207 LEU A O 1
ATOM 1686 N N . ALA A 1 208 ? -18.007 -1.663 37.476 1.00 97.19 208 ALA A N 1
ATOM 1687 C CA . ALA A 1 208 ? -17.776 -2.772 38.397 1.00 97.19 208 ALA A CA 1
ATOM 1688 C C . ALA A 1 208 ? -17.410 -4.054 37.631 1.00 97.19 208 ALA A C 1
ATOM 1690 O O . ALA A 1 208 ? -16.357 -4.635 37.880 1.00 97.19 208 ALA A O 1
ATOM 1691 N N . SER A 1 209 ? -18.194 -4.414 36.609 1.00 96.38 209 SER A N 1
ATOM 1692 C CA . SER A 1 209 ? -17.899 -5.577 35.760 1.00 96.38 209 SER A CA 1
ATOM 1693 C C . SER A 1 209 ? -16.590 -5.423 34.973 1.00 96.38 209 SER A C 1
ATOM 1695 O O . SER A 1 209 ? -15.861 -6.396 34.786 1.00 96.38 209 SER A O 1
ATOM 1697 N N . ALA A 1 210 ? -16.233 -4.206 34.546 1.00 96.56 210 ALA A N 1
ATOM 1698 C CA . ALA A 1 210 ? -14.948 -3.953 33.894 1.00 96.56 210 ALA A CA 1
ATOM 1699 C C . ALA A 1 210 ? -13.766 -4.296 34.810 1.00 96.56 210 ALA A C 1
ATOM 1701 O O . ALA A 1 210 ? -12.792 -4.886 34.345 1.00 96.56 210 ALA A O 1
ATOM 1702 N N . LYS A 1 211 ? -13.877 -3.990 36.109 1.00 95.50 211 LYS A N 1
ATOM 1703 C CA . LYS A 1 211 ? -12.872 -4.358 37.111 1.00 95.50 211 LYS A CA 1
ATOM 1704 C C . LYS A 1 211 ? -12.770 -5.876 37.283 1.00 95.50 211 LYS A C 1
ATOM 1706 O O . LYS A 1 211 ? -11.655 -6.385 37.329 1.00 95.50 211 LYS A O 1
ATOM 1711 N N . ASP A 1 212 ? -13.900 -6.582 37.307 1.00 95.06 212 ASP A N 1
ATOM 1712 C CA . ASP A 1 212 ? -13.942 -8.049 37.431 1.00 95.06 212 ASP A CA 1
ATOM 1713 C C . ASP A 1 212 ? -13.323 -8.760 36.216 1.00 95.06 212 ASP A C 1
ATOM 1715 O O . ASP A 1 212 ? -12.742 -9.834 36.342 1.00 95.06 212 ASP A O 1
ATOM 1719 N N . HIS A 1 213 ? -13.410 -8.142 35.035 1.00 92.25 213 HIS A N 1
ATOM 1720 C CA . HIS A 1 213 ? -12.796 -8.631 33.799 1.00 92.25 213 HIS A CA 1
ATOM 1721 C C . HIS A 1 213 ? -11.366 -8.115 33.556 1.00 92.25 213 HIS A C 1
ATOM 1723 O O . HIS A 1 213 ? -10.817 -8.362 32.482 1.00 92.25 213 HIS A O 1
ATOM 1729 N N . GLU A 1 214 ? -10.769 -7.387 34.508 1.00 94.62 214 GLU A N 1
ATOM 1730 C CA . GLU A 1 214 ? -9.443 -6.757 34.374 1.00 94.62 214 GLU A CA 1
ATOM 1731 C C . GLU A 1 214 ? -9.330 -5.813 33.155 1.00 94.62 214 GLU A C 1
ATOM 1733 O O . GLU A 1 214 ? -8.273 -5.638 32.541 1.00 94.62 214 GLU A O 1
ATOM 1738 N N . ILE A 1 215 ? -10.442 -5.177 32.778 1.00 94.56 215 ILE A N 1
ATOM 1739 C CA . ILE A 1 215 ? -10.516 -4.224 31.672 1.00 94.56 215 ILE A CA 1
ATOM 1740 C C . ILE A 1 215 ? -10.394 -2.805 32.226 1.00 94.56 215 ILE A C 1
ATOM 1742 O O . ILE A 1 215 ? -11.267 -2.306 32.933 1.00 94.56 215 ILE A O 1
ATOM 1746 N N . ASN A 1 216 ? -9.333 -2.107 31.825 1.00 93.00 216 ASN A N 1
ATOM 1747 C CA . ASN A 1 216 ? -9.148 -0.699 32.166 1.00 93.00 216 ASN A CA 1
ATOM 1748 C C . ASN A 1 216 ? -10.157 0.178 31.407 1.00 93.00 216 ASN A C 1
ATOM 1750 O O . ASN A 1 216 ? -9.978 0.466 30.222 1.00 93.00 216 ASN A O 1
ATOM 1754 N N . LEU A 1 217 ? -11.200 0.631 32.104 1.00 94.25 217 LEU A N 1
ATOM 1755 C CA . LEU A 1 217 ? -12.175 1.601 31.610 1.00 94.25 217 LEU A CA 1
ATOM 1756 C C . LEU A 1 217 ? -12.214 2.808 32.556 1.00 94.25 217 LEU A C 1
ATOM 1758 O O . LEU A 1 217 ? -12.587 2.682 33.719 1.00 94.25 217 LEU A O 1
ATOM 1762 N N . SER A 1 218 ? -11.820 3.986 32.063 1.00 94.94 218 SER A N 1
ATOM 1763 C CA . SER A 1 218 ? -11.844 5.220 32.860 1.00 94.94 218 SER A CA 1
ATOM 1764 C C . SER A 1 218 ? -13.280 5.668 33.141 1.00 94.94 218 SER A C 1
ATOM 1766 O O . SER A 1 218 ? -14.105 5.715 32.225 1.00 94.94 218 SER A O 1
ATOM 1768 N N . ALA A 1 219 ? -13.562 6.062 34.386 1.00 94.31 219 ALA A N 1
ATOM 1769 C CA . ALA A 1 219 ? -14.872 6.562 34.802 1.00 94.31 219 ALA A CA 1
ATOM 1770 C C . ALA A 1 219 ? -15.314 7.802 34.004 1.00 94.31 219 ALA A C 1
ATOM 1772 O O . ALA A 1 219 ? -16.488 7.913 33.644 1.00 94.31 219 ALA A O 1
ATOM 1773 N N . ASP A 1 220 ? -14.366 8.678 33.655 1.00 93.56 220 ASP A N 1
ATOM 1774 C CA . ASP A 1 220 ? -14.618 9.901 32.881 1.00 93.56 220 ASP A CA 1
ATOM 1775 C C . ASP A 1 220 ? -14.975 9.600 31.418 1.00 93.56 220 ASP A C 1
ATOM 1777 O O . ASP A 1 220 ? -15.675 10.365 30.753 1.00 93.56 220 ASP A O 1
ATOM 1781 N N . GLN A 1 221 ? -14.499 8.466 30.896 1.00 94.44 221 GLN A N 1
ATOM 1782 C CA . GLN A 1 221 ? -14.740 8.037 29.516 1.00 94.44 221 GLN A CA 1
ATOM 1783 C C . GLN A 1 221 ? -15.908 7.049 29.397 1.00 94.44 221 GLN A C 1
ATOM 1785 O O . GLN A 1 221 ? -16.476 6.905 28.310 1.00 94.44 221 GLN A O 1
ATOM 1790 N N . ALA A 1 222 ? -16.290 6.396 30.497 1.00 96.19 222 ALA A N 1
ATOM 1791 C CA . ALA A 1 222 ? -17.280 5.327 30.520 1.00 96.19 222 ALA A CA 1
ATOM 1792 C C . ALA A 1 222 ? -18.630 5.761 29.935 1.00 96.19 222 ALA A C 1
ATOM 1794 O O . ALA A 1 222 ? -19.160 5.058 29.081 1.00 96.19 222 ALA A O 1
ATOM 1795 N N . GLU A 1 223 ? -19.148 6.943 30.293 1.00 97.00 223 GLU A N 1
ATOM 1796 C CA . GLU A 1 223 ? -20.428 7.447 29.759 1.00 97.00 223 GLU A CA 1
ATOM 1797 C C . GLU A 1 223 ? -20.420 7.495 28.222 1.00 97.00 223 GLU A C 1
ATOM 1799 O O . GLU A 1 223 ? -21.341 7.000 27.565 1.00 97.00 223 GLU A O 1
ATOM 1804 N N . ARG A 1 224 ? -19.366 8.071 27.630 1.00 97.00 224 ARG A N 1
ATOM 1805 C CA . ARG A 1 224 ? -19.251 8.236 26.172 1.00 97.00 224 ARG A CA 1
ATOM 1806 C C . ARG A 1 224 ? -19.087 6.891 25.469 1.00 97.00 224 ARG A C 1
ATOM 1808 O O . ARG A 1 224 ? -19.702 6.668 24.426 1.00 97.00 224 ARG A O 1
ATOM 1815 N N . THR A 1 225 ? -18.282 6.002 26.039 1.00 96.38 225 THR A N 1
ATOM 1816 C CA . THR A 1 225 ? -18.033 4.664 25.494 1.00 96.38 225 THR A CA 1
ATOM 1817 C C . THR A 1 225 ? -19.287 3.793 25.550 1.00 96.38 225 THR A C 1
ATOM 1819 O O . THR A 1 225 ? -19.681 3.233 24.528 1.00 96.38 225 THR A O 1
ATOM 1822 N N . ILE A 1 226 ? -19.971 3.754 26.697 1.00 97.38 226 ILE A N 1
ATOM 1823 C CA . ILE A 1 226 ? -21.232 3.023 26.869 1.00 97.38 226 ILE A CA 1
ATOM 1824 C C . ILE A 1 226 ? -22.290 3.587 25.932 1.00 97.38 226 ILE A C 1
ATOM 1826 O O . ILE A 1 226 ? -22.981 2.823 25.267 1.00 97.38 226 ILE A O 1
ATOM 1830 N N . THR A 1 227 ? -22.369 4.915 25.800 1.00 97.12 227 THR A N 1
ATOM 1831 C CA . THR A 1 227 ? -23.229 5.532 24.791 1.00 97.12 227 THR A CA 1
ATOM 1832 C C . THR A 1 227 ? -22.914 4.917 23.424 1.00 97.12 227 THR A C 1
ATOM 1834 O O . THR A 1 227 ? -23.784 4.283 22.854 1.00 97.12 227 THR A O 1
ATOM 1837 N N . ARG A 1 228 ? -21.687 4.957 22.901 1.00 96.94 228 ARG A N 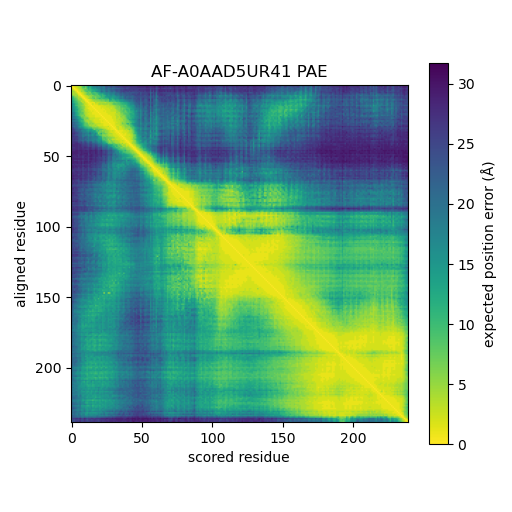1
ATOM 1838 C CA . ARG A 1 228 ? -21.383 4.333 21.589 1.00 96.94 228 ARG A CA 1
ATOM 1839 C C . ARG A 1 228 ? -21.791 2.851 21.484 1.00 96.94 228 ARG A C 1
ATOM 1841 O O . ARG A 1 228 ? -22.308 2.424 20.462 1.00 96.94 228 ARG A O 1
ATOM 1848 N N . TRP A 1 229 ? -21.639 2.063 22.543 1.00 96.81 229 TRP A N 1
ATOM 1849 C CA . TRP A 1 229 ? -22.055 0.651 22.555 1.00 96.81 229 TRP A CA 1
ATOM 1850 C C . TRP A 1 229 ? -23.566 0.421 22.426 1.00 96.81 229 TRP A C 1
ATOM 1852 O O . TRP A 1 229 ? -23.995 -0.609 21.893 1.00 96.81 229 TRP A O 1
ATOM 1862 N N . LEU A 1 230 ? -24.368 1.382 22.882 1.00 96.44 230 LEU A N 1
ATOM 1863 C CA . LEU A 1 230 ? -25.826 1.361 22.789 1.00 96.44 230 LEU A CA 1
ATOM 1864 C C . LEU A 1 230 ? -26.351 1.863 21.428 1.00 96.44 230 LEU A C 1
ATOM 1866 O O . LEU A 1 230 ? -27.561 2.020 21.267 1.00 96.44 230 LEU A O 1
ATOM 1870 N N . ASP A 1 231 ? -25.482 2.161 20.452 1.00 95.25 231 ASP A N 1
ATOM 1871 C CA . ASP A 1 231 ? -25.928 2.486 19.090 1.00 95.25 231 ASP A CA 1
ATOM 1872 C C . ASP A 1 231 ? -26.741 1.336 18.477 1.00 95.25 231 ASP A C 1
ATOM 1874 O O . ASP A 1 231 ? -26.396 0.159 18.617 1.00 95.25 231 ASP A O 1
ATOM 1878 N N . GLY A 1 232 ? -27.850 1.697 17.825 1.00 92.38 232 GLY A N 1
ATOM 1879 C CA . GLY A 1 232 ? -28.819 0.763 17.245 1.00 92.38 232 GLY A CA 1
ATOM 1880 C C . GLY A 1 232 ? -29.922 0.279 18.197 1.00 92.38 232 GLY A C 1
ATOM 1881 O O . GLY A 1 232 ? -30.872 -0.344 17.731 1.00 92.38 232 GLY A O 1
ATOM 1882 N N . MET A 1 233 ? -29.855 0.575 19.502 1.00 93.69 233 MET A N 1
ATOM 1883 C CA . MET A 1 233 ? -30.955 0.270 20.428 1.00 93.69 233 MET A CA 1
ATOM 1884 C C . MET A 1 233 ? -32.069 1.323 20.357 1.00 93.69 233 MET A C 1
ATOM 1886 O O . MET A 1 233 ? -31.814 2.518 20.198 1.00 93.69 233 MET A O 1
ATOM 1890 N N . LEU A 1 234 ? -33.317 0.875 20.515 1.00 90.50 234 LEU A N 1
ATOM 1891 C CA . LEU A 1 234 ? -34.481 1.753 20.595 1.00 90.50 234 LEU A CA 1
ATOM 1892 C C . LEU A 1 234 ? -34.636 2.273 22.029 1.00 90.50 234 LEU A C 1
ATOM 1894 O O . LEU A 1 234 ? -34.778 1.494 22.966 1.00 90.50 234 LEU A O 1
ATOM 1898 N N . PHE A 1 235 ? -34.644 3.594 22.184 1.00 89.06 235 PHE A N 1
ATOM 1899 C CA . PHE A 1 235 ? -34.929 4.280 23.446 1.00 89.06 235 PHE A CA 1
ATOM 1900 C C . PHE A 1 235 ? -36.192 5.120 23.284 1.00 89.06 235 PHE A C 1
ATOM 1902 O O . PHE A 1 235 ? -36.449 5.591 22.178 1.00 89.06 235 PHE A O 1
ATOM 1909 N N . GLY A 1 236 ? -36.956 5.271 24.374 1.00 74.06 236 GLY A N 1
ATOM 1910 C CA . GLY A 1 236 ? -38.215 6.021 24.481 1.00 74.06 236 GLY A CA 1
ATOM 1911 C C . GLY A 1 236 ? -38.835 6.496 23.162 1.00 74.06 236 GLY A C 1
ATOM 1912 O O . GLY A 1 236 ? -38.515 7.582 22.682 1.00 74.06 236 GLY A O 1
ATOM 1913 N N . ARG A 1 237 ? -39.780 5.730 22.595 1.00 58.47 237 ARG A N 1
ATOM 1914 C CA . ARG A 1 237 ? -40.729 6.324 21.642 1.00 58.47 237 ARG A CA 1
ATOM 1915 C C . ARG A 1 237 ? -41.507 7.395 22.405 1.00 58.47 237 ARG A C 1
ATOM 1917 O O . ARG A 1 237 ? -42.084 7.081 23.444 1.00 58.47 237 ARG A O 1
ATOM 1924 N N . LYS A 1 238 ? -41.538 8.631 21.894 1.00 53.16 238 LYS A N 1
ATOM 1925 C CA . LYS A 1 238 ? -42.624 9.561 22.230 1.00 53.16 238 LYS A CA 1
ATOM 1926 C C . LYS A 1 238 ? -43.925 8.839 21.865 1.00 53.16 238 LYS A C 1
ATOM 1928 O O . LYS A 1 238 ? -44.176 8.638 20.677 1.00 53.16 238 LYS A O 1
ATOM 1933 N N . GLN A 1 239 ? -44.644 8.342 22.869 1.00 47.31 239 GLN A N 1
ATOM 1934 C CA . GLN A 1 239 ? -46.082 8.122 22.746 1.00 47.31 239 GLN A CA 1
ATOM 1935 C C . GLN A 1 239 ? -46.766 9.484 22.766 1.00 47.31 239 GLN A C 1
ATOM 1937 O O . GLN A 1 239 ? -46.277 10.363 23.515 1.00 47.31 239 GLN A O 1
#

Sequence (239 aa):
MEASSVNDVDSDVGDEVASFLYEYESLMRSAGWLFWEYKYNLGNLKTDSVNEIENDFPFDPWDEGASWYSPADDEFRETFVDPLWATQDLDPYKMENAAQTAERIHFEDDMRLTCAWAVSGRQLFDENVRSKGWQHLCRAYDHLGQARLRARVPTLFENVISNRGQAGAKKRDAKFVPLRNLARELAAKKNYPSKRNAALSIKDEVLASAKDHEINLSADQAERTITRWLDGMLFGRKQ

Organism: NCBI:txid2056292

Secondary structure (DSSP, 8-state):
-----SSHHHHHHHHHHHHHHHHHHHHHHHHHHHHHHHHHHHHTSS-TT--SSSS-----TT-TT-----HHHHHHIIIIIHHHHHTS---HHHHHHHHHHSSS--HHHHHHHHHHHHHHHHHHHHTT-HHHHHHHHHHHHHHHHHHHHHHHHHHHHHHHHHHHHHHHHHHHHHTTHHHHHHHHHHHHHS--SSHHHHHHHHHHHHHHHHHHTT----HHHHHHHHHHHTTT-------

Mean predicted aligned error: 13.78 Å

Solvent-accessible surface area (backbone atoms only — not comparable to full-atom values): 13870 Å² total; per-residue (Å²): 133,83,94,76,74,83,68,63,68,62,48,56,58,48,48,54,51,49,48,51,51,47,53,49,50,51,51,53,45,52,52,45,43,56,51,46,56,52,50,53,64,63,61,63,77,79,65,101,77,77,87,84,82,83,86,85,75,98,73,65,98,73,53,86,87,61,91,71,80,46,75,67,52,52,52,47,35,63,70,53,48,50,57,51,64,69,63,77,76,68,50,45,66,60,53,50,54,53,47,72,70,40,97,68,76,50,54,68,54,27,50,49,44,16,50,34,19,40,53,51,12,50,53,28,44,7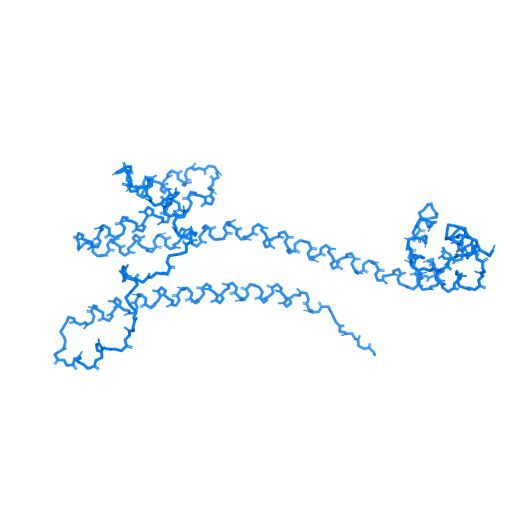7,70,68,43,49,76,59,13,49,56,26,40,55,49,13,53,51,30,45,53,50,24,51,45,64,67,45,48,60,59,53,50,53,49,53,52,49,51,53,52,47,52,55,48,51,61,58,53,58,70,48,47,66,57,43,52,50,51,49,51,59,48,68,75,47,95,35,76,35,60,63,57,33,21,59,72,46,37,68,63,51,50,52,52,28,58,78,69,73,45,95,69,56,77,91,49,41,43,63,53,46,32,62,59,48,63,92,63,91,48,49,78,87,122

Foldseek 3Di:
DDPDDPCPLVVVLVVVVVVVVVVVVVVVVVVVVVVVVVVVVVVPPDDPPPPPPDPPDPDDVPPPVDPPDDVVNVVLCVVAPVVCVVVVPLDLVVLVVVQVPDPDRALNSLSNSLNSLQVVLVVCVVVVVNVSSVVSNVRSVVSVVVSVCRVVVVVSVVVVVVSVVVVVVVVLVVLCVVLLVVLQVQLVVDQAQDLLRSQVVCQVVSVVVCVVSVHDDDSVCSSVVSSVSCPPPDHDDPD